Protein AF-A0ABD3VVP0-F1 (afdb_monomer)

Foldseek 3Di:
DVVLVVLVVVLVVLQVVQLPDPPDDDDPPDDDFLVQAPRSDADDSPPCVDCRVYRNRRNDDDDPDPDDPVVVVVVVVVVVVVVVVVLVVLVVVLVVVQVVLVVVVVVPPPPDPPDPDDDDDPDDPDDPDDDDDDDDDDDDDDDDDDDDDCDPVNVVVVVVVVVVVVVVVVVVVVPDDDDLCVFVPPQVVCCVPPVGRGSVSVVSVCVSCVVVPPDD

Secondary structure (DSSP, 8-state):
-HHHHHHHHHHHHHHHHHH--TT----TT----GGGSTTSSPPPTT-TTSGGGS--S--PPP------HHHHHHHHHHHHHHHHHHHHHHHHHHHHHHHHHHHHHTTT-TT--S--PPS----------------------------SS--HHHHHHHHHHHHHHHHHHHHHHHH----GGGGTT-HHHHHHHHS-S-HHHHHHHHHHHTTT----

Solvent-accessible surface area (backbone atoms only — not comparable to full-atom values): 13840 Å² total; per-residue (Å²): 108,71,68,57,53,53,48,52,50,57,42,51,50,52,38,54,63,44,42,57,59,83,100,66,78,88,53,96,84,63,79,79,68,40,86,32,20,90,82,46,46,75,47,57,84,87,41,71,86,43,76,25,42,37,64,63,55,75,58,48,78,70,74,85,70,73,93,44,78,65,58,55,52,53,52,50,50,51,51,50,52,51,52,52,52,53,51,52,50,52,49,53,51,52,50,50,55,51,52,53,55,54,57,60,54,69,74,72,60,91,82,65,99,79,78,87,78,81,86,81,86,81,79,79,85,77,81,80,79,80,85,83,85,85,91,81,90,79,91,79,92,79,90,82,86,87,78,89,90,76,50,74,63,56,51,50,51,48,53,50,51,51,50,52,50,50,50,50,52,52,50,52,56,73,71,54,75,90,55,78,74,80,32,63,96,32,36,68,60,32,28,71,77,68,72,37,88,23,44,69,60,51,51,55,50,50,66,68,41,51,88,72,63,71,83,129

pLDDT: mean 73.53, std 18.75, range [29.92, 96.19]

InterPro domains:
  IPR006612 THAP-type zinc finger [PF05485] (9-38)

Organism: Sinanodonta woodiana (NCBI:txid1069815)

Radius of gyration: 36.11 Å; Cα contacts (8 Å, |Δi|>4): 89; chains: 1; bounding box: 91×40×104 Å

Structure (mmCIF, N/CA/C/O backbone):
data_AF-A0ABD3VVP0-F1
#
_entry.id   AF-A0ABD3VVP0-F1
#
loop_
_atom_site.group_PDB
_atom_site.id
_atom_site.type_symbol
_atom_site.label_atom_id
_atom_site.label_alt_id
_atom_site.label_comp_id
_atom_site.label_asym_id
_atom_site.label_entity_id
_atom_site.label_seq_id
_atom_site.pdbx_PDB_ins_code
_atom_site.Cartn_x
_atom_site.Cartn_y
_atom_site.Cartn_z
_atom_site.occupancy
_atom_site.B_iso_or_equiv
_atom_site.auth_seq_id
_atom_site.auth_comp_id
_atom_site.auth_asym_id
_atom_site.auth_atom_id
_atom_site.pdbx_PDB_model_num
ATOM 1 N N . GLY A 1 1 ? 12.804 -4.986 -44.320 1.00 86.62 1 GLY A N 1
ATOM 2 C CA . GLY A 1 1 ? 13.729 -5.105 -45.464 1.00 86.62 1 GLY A CA 1
ATOM 3 C C . GLY A 1 1 ? 15.093 -5.557 -44.984 1.00 86.62 1 GLY A C 1
ATOM 4 O O . GLY A 1 1 ? 15.257 -5.798 -43.791 1.00 86.62 1 GLY A O 1
ATOM 5 N N . GLU A 1 2 ? 16.055 -5.673 -45.896 1.00 89.00 2 GLU A N 1
ATOM 6 C CA . GLU A 1 2 ? 17.439 -6.066 -45.586 1.00 89.00 2 GLU A CA 1
ATOM 7 C C . GLU A 1 2 ? 18.105 -5.095 -44.599 1.00 89.00 2 GLU A C 1
ATOM 9 O O . GLU A 1 2 ? 18.640 -5.518 -43.578 1.00 89.00 2 GLU A O 1
ATOM 14 N N . GLU A 1 3 ? 17.917 -3.791 -44.803 1.00 87.19 3 GLU A N 1
ATOM 15 C CA . GLU A 1 3 ? 18.395 -2.729 -43.910 1.00 87.19 3 GLU A CA 1
ATOM 16 C C . GLU A 1 3 ? 17.909 -2.893 -42.458 1.00 87.19 3 GLU A C 1
ATOM 18 O O . GLU A 1 3 ? 18.692 -2.823 -41.511 1.00 87.19 3 GLU A O 1
ATOM 23 N N . THR A 1 4 ? 16.622 -3.201 -42.263 1.00 90.25 4 THR A N 1
ATOM 24 C CA . THR A 1 4 ? 16.039 -3.441 -40.932 1.00 90.25 4 THR A CA 1
ATOM 25 C C . THR A 1 4 ? 16.707 -4.626 -40.230 1.00 90.25 4 THR A C 1
ATOM 27 O O . THR A 1 4 ? 16.956 -4.576 -39.024 1.00 90.25 4 THR A O 1
ATOM 30 N N . LYS A 1 5 ? 17.015 -5.693 -40.982 1.00 91.25 5 LYS A N 1
ATOM 31 C CA . LYS A 1 5 ? 17.687 -6.888 -40.459 1.00 91.25 5 LYS A CA 1
ATOM 32 C C . LYS A 1 5 ? 19.104 -6.541 -40.011 1.00 91.25 5 LYS A C 1
ATOM 34 O O . LYS A 1 5 ? 19.474 -6.876 -38.884 1.00 91.25 5 LYS A O 1
ATOM 39 N N . THR A 1 6 ? 19.848 -5.808 -40.833 1.00 92.56 6 THR A N 1
ATOM 40 C CA . THR A 1 6 ? 21.209 -5.352 -40.522 1.00 92.56 6 THR A CA 1
ATOM 41 C C . THR A 1 6 ? 21.232 -4.476 -39.272 1.00 92.56 6 THR A C 1
ATOM 43 O O . THR A 1 6 ? 21.958 -4.774 -38.325 1.00 92.56 6 THR A O 1
ATOM 46 N N . LEU A 1 7 ? 20.360 -3.464 -39.196 1.00 92.25 7 LEU A N 1
ATOM 47 C CA . LEU A 1 7 ? 20.263 -2.589 -38.023 1.00 92.25 7 LEU A CA 1
ATOM 48 C C . LEU A 1 7 ? 19.885 -3.358 -36.753 1.00 92.25 7 LEU A C 1
ATOM 50 O O . LEU A 1 7 ? 20.484 -3.141 -35.702 1.00 92.25 7 LEU A O 1
ATOM 54 N N . SER A 1 8 ? 18.924 -4.284 -36.834 1.00 91.69 8 SER A N 1
ATOM 55 C CA . SER A 1 8 ? 18.517 -5.096 -35.677 1.00 91.69 8 SER A CA 1
ATOM 56 C C . SER A 1 8 ? 19.638 -6.0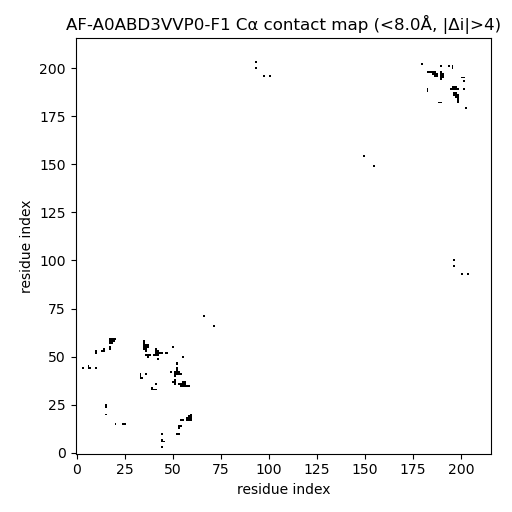08 -35.171 1.00 91.69 8 SER A C 1
ATOM 58 O O . SER A 1 8 ? 19.793 -6.177 -33.960 1.00 91.69 8 SER A O 1
ATOM 60 N N . THR A 1 9 ? 20.454 -6.534 -36.088 1.00 91.75 9 THR A N 1
ATOM 61 C CA . THR A 1 9 ? 21.598 -7.396 -35.774 1.00 91.75 9 THR A CA 1
ATOM 62 C C . THR A 1 9 ? 22.692 -6.584 -35.085 1.00 91.75 9 THR A C 1
ATOM 64 O O . THR A 1 9 ? 23.051 -6.900 -33.952 1.00 91.75 9 THR A O 1
ATOM 67 N N . ASN A 1 10 ? 23.100 -5.459 -35.682 1.00 92.25 10 ASN A N 1
ATOM 68 C CA . ASN A 1 10 ? 24.084 -4.537 -35.105 1.00 92.25 10 ASN A CA 1
ATOM 69 C C . ASN A 1 10 ? 23.658 -4.036 -33.718 1.00 92.25 10 ASN A C 1
ATOM 71 O O . ASN A 1 10 ? 24.456 -3.979 -32.778 1.00 92.25 10 ASN A O 1
ATOM 75 N N . ARG A 1 11 ? 22.370 -3.705 -33.563 1.00 91.88 11 ARG A N 1
ATOM 76 C CA . ARG A 1 11 ? 21.809 -3.287 -32.278 1.00 91.88 11 ARG A CA 1
ATOM 77 C C . ARG A 1 11 ? 21.937 -4.400 -31.240 1.00 91.88 11 ARG A C 1
ATOM 79 O O . ARG A 1 11 ? 22.406 -4.148 -30.133 1.00 91.88 11 ARG A O 1
ATOM 86 N N . ARG A 1 12 ? 21.550 -5.632 -31.584 1.00 90.38 12 ARG A N 1
ATOM 87 C CA . ARG A 1 12 ? 21.636 -6.789 -30.679 1.00 90.38 12 ARG A CA 1
ATOM 88 C C . ARG A 1 12 ? 23.077 -7.073 -30.256 1.00 90.38 12 ARG A C 1
ATOM 90 O O . ARG A 1 12 ? 23.313 -7.335 -29.080 1.00 90.38 12 ARG A O 1
ATOM 97 N N . GLU A 1 13 ? 24.029 -6.984 -31.175 1.00 89.19 13 GLU A N 1
ATOM 98 C CA . GLU A 1 13 ? 25.454 -7.167 -30.883 1.00 89.19 13 GLU A CA 1
ATOM 99 C C . GLU A 1 13 ? 25.980 -6.113 -29.908 1.00 89.19 13 GLU A C 1
ATOM 101 O O . GLU A 1 13 ? 26.612 -6.466 -28.910 1.00 89.19 13 GLU A O 1
ATOM 106 N N . GLN A 1 14 ? 25.638 -4.834 -30.110 1.00 89.19 14 GLN A N 1
ATOM 107 C CA . GLN A 1 14 ? 25.985 -3.789 -29.144 1.00 89.19 14 GLN A CA 1
ATOM 108 C C . GLN A 1 14 ? 25.378 -4.045 -27.762 1.00 89.19 14 GLN A C 1
ATOM 110 O O . GLN A 1 14 ? 26.047 -3.825 -26.753 1.00 89.19 14 GLN A O 1
ATOM 115 N N . TRP A 1 15 ? 24.129 -4.514 -27.690 1.00 89.12 15 TRP A N 1
ATOM 116 C CA . TRP A 1 15 ? 23.502 -4.851 -26.409 1.00 89.12 15 TRP A CA 1
ATOM 117 C C . TRP A 1 15 ? 24.262 -5.971 -25.697 1.00 89.12 15 TRP A C 1
ATOM 119 O O . TRP A 1 15 ? 24.586 -5.835 -24.520 1.00 89.12 15 TRP A O 1
ATOM 129 N N . ILE A 1 16 ? 24.603 -7.051 -26.405 1.00 87.50 16 ILE A N 1
ATOM 130 C CA . ILE A 1 16 ? 25.360 -8.178 -25.840 1.00 87.50 16 ILE A CA 1
ATOM 131 C C . ILE A 1 16 ? 26.738 -7.711 -25.350 1.00 87.50 16 ILE A C 1
ATOM 133 O O . ILE A 1 16 ? 27.118 -8.005 -24.214 1.00 87.50 16 ILE A O 1
ATOM 137 N N . ALA A 1 17 ? 27.450 -6.924 -26.161 1.00 86.00 17 ALA A N 1
ATOM 138 C CA . ALA A 1 17 ? 28.766 -6.393 -25.817 1.00 86.00 17 ALA A CA 1
ATOM 139 C C . ALA A 1 17 ? 28.734 -5.512 -24.554 1.00 86.00 17 ALA A C 1
ATOM 141 O O . ALA A 1 17 ? 29.627 -5.601 -23.708 1.00 86.00 17 ALA A O 1
ATOM 142 N N . ARG A 1 18 ? 27.691 -4.686 -24.391 1.00 85.19 18 ARG A N 1
ATOM 143 C CA . ARG A 1 18 ? 27.538 -3.801 -23.224 1.00 85.19 18 ARG A CA 1
ATOM 144 C C . ARG A 1 18 ? 27.069 -4.522 -21.964 1.00 85.19 18 ARG A C 1
ATOM 146 O O . ARG A 1 18 ? 27.494 -4.142 -20.875 1.00 85.19 18 ARG A O 1
ATOM 153 N N . ILE A 1 19 ? 26.250 -5.568 -22.100 1.00 85.69 19 ILE A N 1
ATOM 154 C CA . ILE A 1 19 ? 25.864 -6.444 -20.982 1.00 85.69 19 ILE A CA 1
ATOM 155 C C . ILE A 1 19 ? 27.100 -7.139 -20.400 1.00 85.69 19 ILE A C 1
ATOM 157 O O . ILE A 1 19 ? 27.200 -7.291 -19.185 1.00 85.69 19 ILE A O 1
ATOM 161 N N . GLY A 1 20 ? 28.056 -7.532 -21.250 1.00 79.94 20 GLY A N 1
ATOM 162 C CA . GLY A 1 20 ? 29.400 -7.929 -20.819 1.00 79.94 20 GLY A CA 1
ATOM 163 C C . GLY A 1 20 ? 29.448 -9.128 -19.863 1.00 79.94 20 GLY A C 1
ATOM 164 O O . GLY A 1 20 ? 30.391 -9.248 -19.083 1.00 79.94 20 GLY A O 1
ATOM 165 N N . ARG A 1 21 ? 28.434 -10.003 -19.887 1.00 84.00 21 ARG A N 1
ATOM 166 C CA . ARG A 1 21 ? 28.413 -11.255 -19.119 1.00 84.00 21 ARG A CA 1
ATOM 167 C C . ARG A 1 21 ? 29.224 -12.317 -19.853 1.00 84.00 21 ARG A C 1
ATOM 169 O O . ARG A 1 21 ? 28.984 -12.567 -21.031 1.00 84.00 21 ARG A O 1
ATOM 176 N N . LYS A 1 22 ? 30.163 -12.947 -19.145 1.00 81.56 22 LYS A N 1
ATOM 177 C CA . LYS A 1 22 ? 30.943 -14.066 -19.678 1.00 81.56 22 LYS A CA 1
ATOM 178 C C . LYS A 1 22 ? 30.022 -15.272 -19.898 1.00 81.56 22 LYS A C 1
ATOM 180 O O . LYS A 1 22 ? 29.155 -15.525 -19.065 1.00 81.56 22 LYS A O 1
ATOM 185 N N . ASP A 1 23 ? 30.207 -15.971 -21.015 1.00 84.12 23 ASP A N 1
ATOM 186 C CA . ASP A 1 23 ? 29.521 -17.230 -21.339 1.00 84.12 23 ASP A CA 1
ATOM 187 C C . ASP A 1 23 ? 27.979 -17.132 -21.353 1.00 84.12 23 ASP A C 1
ATOM 189 O O . ASP A 1 23 ? 27.273 -18.101 -21.077 1.00 84.12 23 ASP A O 1
ATOM 193 N N . TRP A 1 24 ? 27.430 -15.952 -21.672 1.00 85.31 24 TRP A N 1
ATOM 194 C CA . TRP A 1 24 ? 25.986 -15.719 -21.707 1.00 85.31 24 TRP A CA 1
ATOM 195 C C . TRP A 1 24 ? 25.484 -15.349 -23.102 1.00 85.31 24 TRP A C 1
ATOM 197 O O . TRP A 1 24 ? 25.978 -14.417 -23.736 1.00 85.31 24 TRP A O 1
ATOM 207 N N . THR A 1 25 ? 24.422 -16.028 -23.537 1.00 87.00 25 THR A N 1
ATOM 208 C CA . THR A 1 25 ? 23.703 -15.728 -24.779 1.00 87.00 25 THR A CA 1
ATOM 209 C C . THR A 1 25 ? 22.246 -15.365 -24.484 1.00 87.00 25 THR A C 1
ATOM 211 O O . THR A 1 25 ? 21.575 -16.111 -23.764 1.00 87.00 25 THR A O 1
ATOM 214 N N . PRO A 1 26 ? 21.712 -14.266 -25.048 1.00 87.62 26 PRO A N 1
ATOM 215 C CA . PRO A 1 26 ? 20.339 -13.856 -24.786 1.00 87.62 26 PRO A CA 1
ATOM 216 C C . PRO A 1 26 ? 19.325 -14.845 -25.366 1.00 87.62 26 PRO A C 1
ATOM 218 O O . PRO A 1 26 ? 19.285 -15.084 -26.575 1.00 87.62 26 PRO A O 1
ATOM 221 N N . SER A 1 27 ? 18.468 -15.359 -24.487 1.00 89.69 27 SER A N 1
ATOM 222 C CA . SER A 1 27 ? 17.268 -16.134 -24.812 1.00 89.69 27 SER A CA 1
ATOM 223 C C . SER A 1 27 ? 16.044 -15.228 -25.001 1.00 89.69 27 SER A C 1
ATOM 225 O O . SER A 1 27 ? 16.075 -14.043 -24.668 1.00 89.69 27 SER A O 1
ATOM 227 N N . GLN A 1 28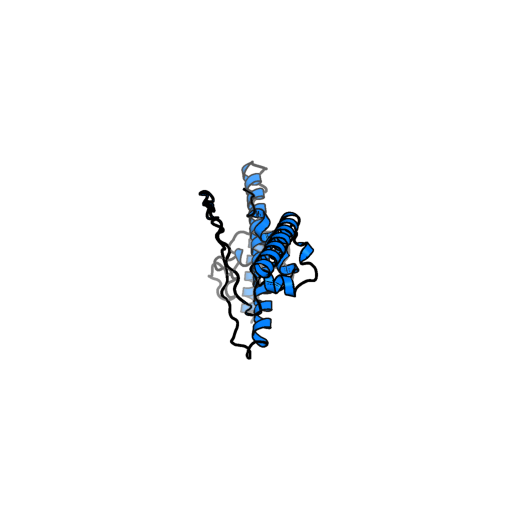 ? 14.917 -15.790 -25.448 1.00 88.50 28 GLN A N 1
ATOM 228 C CA . GLN A 1 28 ? 13.637 -15.065 -25.555 1.00 88.50 28 GLN A CA 1
ATOM 229 C C . GLN A 1 28 ? 13.131 -14.471 -24.223 1.00 88.50 28 GLN A C 1
ATOM 231 O O . GLN A 1 28 ? 12.396 -13.481 -24.207 1.00 88.50 28 GLN A O 1
ATOM 236 N N . TYR A 1 29 ? 13.557 -15.049 -23.096 1.00 90.62 29 TYR A N 1
ATOM 237 C CA . TYR A 1 29 ? 13.213 -14.591 -21.747 1.00 90.62 29 TYR A CA 1
ATOM 238 C C . TYR A 1 29 ? 14.206 -13.568 -21.191 1.00 90.62 29 TYR A C 1
ATOM 240 O O . TYR A 1 29 ? 14.037 -13.080 -20.078 1.00 90.62 29 TYR A O 1
ATOM 248 N N . SER A 1 30 ? 15.247 -13.229 -21.951 1.00 88.69 30 SER A N 1
ATOM 249 C CA . SER A 1 30 ? 16.227 -12.233 -21.534 1.00 88.69 30 SER A CA 1
ATOM 250 C C . SER A 1 30 ? 15.619 -10.842 -21.641 1.00 88.69 30 SER A C 1
ATOM 252 O O . SER A 1 30 ? 15.214 -10.408 -22.720 1.00 88.69 30 SER A O 1
ATOM 254 N N . LYS A 1 31 ? 15.537 -10.149 -20.506 1.00 89.19 31 LYS A N 1
ATOM 255 C CA . LYS A 1 31 ? 14.989 -8.795 -20.399 1.00 89.19 31 LYS A CA 1
ATOM 256 C C . LYS A 1 31 ? 16.039 -7.851 -19.823 1.00 89.19 31 LYS A C 1
ATOM 258 O O . LYS A 1 31 ? 16.864 -8.255 -19.006 1.00 89.19 31 LYS A O 1
ATOM 263 N N . VAL A 1 32 ? 15.973 -6.593 -20.245 1.00 86.62 32 VAL A N 1
ATOM 264 C CA . VAL A 1 32 ? 16.750 -5.476 -19.698 1.00 86.62 32 VAL A CA 1
ATOM 265 C C . VAL A 1 32 ? 15.736 -4.478 -19.149 1.00 86.62 32 VAL A C 1
ATOM 267 O O . VAL A 1 32 ? 14.784 -4.141 -19.854 1.00 86.62 32 VAL A O 1
ATOM 270 N N . CYS A 1 33 ? 15.879 -4.063 -17.889 1.00 86.44 33 CYS A N 1
ATOM 271 C CA . CYS A 1 33 ? 14.971 -3.082 -17.298 1.00 86.44 33 CYS A CA 1
ATOM 272 C C . CYS A 1 33 ? 15.243 -1.665 -17.828 1.00 86.44 33 CYS A C 1
ATOM 274 O O . CYS A 1 33 ? 16.323 -1.368 -18.342 1.00 86.44 33 CYS A O 1
ATOM 276 N N . SER A 1 34 ? 14.240 -0.797 -17.678 1.00 87.56 34 SER A N 1
ATOM 277 C CA . SER A 1 34 ? 14.266 0.628 -18.035 1.00 87.56 34 SER A CA 1
ATOM 278 C C . SER A 1 34 ? 15.466 1.382 -17.464 1.00 87.56 34 SER A C 1
ATOM 280 O O . SER A 1 34 ? 15.981 2.288 -18.106 1.00 87.56 34 SER A O 1
ATOM 282 N N . ASP A 1 35 ? 15.944 0.976 -16.289 1.00 83.81 35 ASP A N 1
ATOM 283 C CA . ASP A 1 35 ? 16.996 1.664 -15.533 1.00 83.81 35 ASP A CA 1
ATOM 284 C C . ASP A 1 35 ? 18.354 1.689 -16.259 1.00 83.81 35 ASP A C 1
ATOM 286 O O . ASP A 1 35 ? 19.244 2.454 -15.899 1.00 83.81 35 ASP A O 1
ATOM 290 N N . HIS A 1 36 ? 18.530 0.858 -17.292 1.00 87.12 36 HIS A N 1
ATOM 291 C CA . HIS A 1 36 ? 19.750 0.812 -18.102 1.00 87.12 36 HIS A CA 1
ATOM 292 C C . HIS A 1 36 ? 19.728 1.753 -19.320 1.00 87.12 36 HIS A C 1
ATOM 294 O O . HIS A 1 36 ? 20.652 1.712 -20.142 1.00 87.12 36 HIS A O 1
ATOM 300 N N . PHE A 1 37 ? 18.694 2.591 -19.433 1.00 87.75 37 PHE A N 1
ATOM 301 C CA . PHE A 1 37 ? 18.529 3.621 -20.458 1.00 87.75 37 PHE A CA 1
ATOM 302 C C . PHE A 1 37 ? 18.443 5.003 -19.799 1.00 87.75 37 PHE A C 1
ATOM 304 O O . PHE A 1 37 ? 17.778 5.163 -18.778 1.00 87.75 37 PHE A O 1
ATOM 311 N N . VAL A 1 38 ? 19.059 6.016 -20.409 1.00 85.12 38 VAL A N 1
ATOM 312 C CA . VAL A 1 38 ? 19.053 7.417 -19.955 1.00 85.12 38 VAL A CA 1
ATOM 313 C C . VAL A 1 38 ? 17.627 7.962 -19.876 1.00 85.12 38 VAL A C 1
ATOM 315 O O . VAL A 1 38 ? 17.261 8.613 -18.904 1.00 85.12 38 VAL A O 1
ATOM 318 N N . THR A 1 39 ? 16.799 7.661 -20.875 1.00 84.88 39 THR A N 1
ATOM 319 C CA . THR A 1 39 ? 15.389 8.080 -20.938 1.00 84.88 39 THR A CA 1
ATOM 320 C C . THR A 1 39 ? 14.423 7.064 -20.320 1.00 84.88 39 THR A C 1
ATOM 322 O O . THR A 1 39 ? 13.207 7.226 -20.419 1.00 84.88 39 THR A O 1
ATOM 325 N N . GLY A 1 40 ? 14.934 5.986 -19.714 1.00 86.69 40 GLY A N 1
ATOM 326 C CA . GLY A 1 40 ? 14.117 4.898 -19.169 1.00 86.69 40 GLY A CA 1
ATOM 327 C C . GLY A 1 40 ? 13.531 3.945 -20.220 1.00 86.69 40 GLY A C 1
ATOM 328 O O . GLY A 1 40 ? 12.819 3.005 -19.870 1.00 86.69 40 GLY A O 1
ATOM 329 N N . LYS A 1 41 ? 13.809 4.147 -21.514 1.00 87.94 41 LYS A N 1
ATOM 330 C CA . LYS A 1 41 ? 13.347 3.273 -22.601 1.00 87.94 41 LYS A CA 1
ATOM 331 C C . LYS A 1 41 ? 14.372 3.179 -23.725 1.00 87.94 41 LYS A C 1
ATOM 333 O O . LYS A 1 41 ? 15.169 4.083 -23.942 1.00 87.94 41 LYS A O 1
ATOM 338 N N . SER A 1 42 ? 14.318 2.085 -24.476 1.00 89.31 42 SER A N 1
ATOM 339 C CA . SER A 1 42 ? 15.156 1.906 -25.657 1.00 89.31 42 SER A CA 1
ATOM 340 C C . SER A 1 42 ? 14.687 2.811 -26.800 1.00 89.31 42 SER A C 1
ATOM 342 O O . SER A 1 42 ? 13.483 2.862 -27.066 1.00 89.31 42 SER A O 1
ATOM 344 N N . SER A 1 43 ? 15.612 3.446 -27.524 1.00 90.81 43 SER A N 1
ATOM 345 C CA . SER A 1 43 ? 15.255 4.268 -28.693 1.00 90.81 43 SER A CA 1
ATOM 346 C C . SER A 1 43 ? 14.679 3.432 -29.850 1.00 90.81 43 SER A C 1
ATOM 348 O O . SER A 1 43 ? 14.734 2.192 -29.849 1.00 90.81 43 SER A O 1
ATOM 350 N N . ALA A 1 44 ? 14.122 4.107 -30.853 1.00 91.19 44 ALA A N 1
ATOM 351 C CA . ALA A 1 44 ? 13.676 3.496 -32.096 1.00 91.19 44 ALA A CA 1
ATOM 352 C C . ALA A 1 44 ? 14.840 2.798 -32.822 1.00 91.19 44 ALA A C 1
ATOM 354 O O . ALA A 1 44 ? 16.002 3.173 -32.690 1.00 91.19 44 ALA A O 1
ATOM 355 N N . LEU A 1 45 ? 14.534 1.760 -33.608 1.00 88.88 45 LEU A N 1
ATOM 356 C CA . LEU A 1 45 ? 15.559 0.966 -34.297 1.00 88.88 45 LEU A CA 1
ATOM 357 C C . LEU A 1 45 ? 16.395 1.794 -35.288 1.00 88.88 45 LEU A C 1
ATOM 359 O O . LEU A 1 45 ? 17.592 1.551 -35.411 1.00 88.88 45 LEU A O 1
ATOM 363 N N . PHE A 1 46 ? 15.771 2.758 -35.963 1.00 89.94 46 PHE A N 1
ATOM 364 C CA . PHE A 1 46 ? 16.412 3.599 -36.978 1.00 89.94 46 PHE A CA 1
ATOM 365 C C . PHE A 1 46 ? 17.125 4.828 -36.398 1.00 89.94 46 PHE A C 1
ATOM 367 O O . PHE A 1 46 ? 17.870 5.493 -37.108 1.00 89.94 46 PHE A O 1
ATOM 374 N N . ASP A 1 47 ? 16.942 5.117 -35.109 1.00 89.06 47 ASP A N 1
ATOM 375 C CA . ASP A 1 47 ? 17.565 6.259 -34.437 1.00 89.06 47 ASP A CA 1
ATOM 376 C C . ASP A 1 47 ? 18.911 5.853 -33.816 1.00 89.06 47 ASP A C 1
ATOM 378 O O . ASP A 1 47 ? 19.069 5.726 -32.600 1.00 89.06 47 ASP A O 1
ATOM 382 N N . VAL A 1 48 ? 19.873 5.557 -34.695 1.00 86.19 48 VAL A N 1
ATOM 383 C CA . VAL A 1 48 ? 21.183 4.977 -34.344 1.00 86.19 48 VAL A CA 1
ATOM 384 C C . VAL A 1 48 ? 22.047 5.937 -33.516 1.00 86.19 48 VAL A C 1
ATOM 386 O O . VAL A 1 48 ? 22.872 5.496 -32.719 1.00 86.19 48 VAL A O 1
ATOM 389 N N . SER A 1 49 ? 21.847 7.248 -33.674 1.00 86.56 49 SER A N 1
ATOM 390 C CA . SER A 1 49 ? 22.574 8.293 -32.943 1.00 86.56 49 SER A CA 1
ATOM 391 C C . SER A 1 49 ? 22.107 8.489 -31.502 1.00 86.56 49 SER A C 1
ATOM 393 O O . SER A 1 49 ? 22.793 9.157 -30.728 1.00 86.56 49 SER A O 1
ATOM 395 N N . HIS A 1 50 ? 20.949 7.943 -31.123 1.00 87.94 50 HIS A N 1
ATOM 396 C CA . HIS A 1 50 ? 20.403 8.162 -29.791 1.00 87.94 50 HIS A CA 1
ATOM 397 C C . HIS A 1 50 ? 21.251 7.467 -28.715 1.00 87.94 50 HIS A C 1
ATOM 399 O O . HIS A 1 50 ? 21.600 6.292 -28.877 1.00 87.94 50 HIS A O 1
ATOM 405 N N . PRO A 1 51 ? 21.518 8.113 -27.563 1.00 84.62 51 PRO A N 1
ATOM 406 C CA . PRO A 1 51 ? 22.278 7.491 -26.472 1.00 84.62 51 PRO A CA 1
ATOM 407 C C . PRO A 1 51 ? 21.657 6.168 -25.985 1.00 84.62 51 PRO A C 1
ATOM 409 O O . PRO A 1 51 ? 22.377 5.237 -25.633 1.00 84.62 51 PRO A O 1
ATOM 412 N N . ASP A 1 52 ? 20.325 6.061 -26.047 1.00 87.62 52 ASP A N 1
ATOM 413 C CA . ASP A 1 52 ? 19.547 4.854 -25.704 1.00 87.62 52 ASP A CA 1
ATOM 414 C C . ASP A 1 52 ? 19.263 3.900 -26.873 1.00 87.62 52 ASP A C 1
ATOM 416 O O . ASP A 1 52 ? 18.412 3.007 -26.771 1.00 87.62 52 ASP A O 1
ATOM 420 N N . TRP A 1 53 ? 19.941 4.058 -28.013 1.00 88.94 53 TRP A N 1
ATOM 421 C CA . TRP A 1 53 ? 19.864 3.062 -29.084 1.00 88.94 53 TRP A CA 1
ATOM 422 C C . TRP A 1 53 ? 20.338 1.686 -28.586 1.00 88.94 53 TRP A C 1
ATOM 424 O O . TRP A 1 53 ? 19.747 0.641 -28.886 1.00 88.94 53 TRP A O 1
ATOM 434 N N . SER A 1 54 ? 21.311 1.684 -27.683 1.00 83.31 54 SER A N 1
ATOM 435 C CA . SER A 1 54 ? 21.740 0.522 -26.909 1.00 83.31 54 SER A CA 1
ATOM 436 C C . SER A 1 54 ? 21.919 0.888 -25.438 1.00 83.31 54 SER A C 1
ATOM 438 O O . SER A 1 54 ? 22.170 2.049 -25.129 1.00 83.31 54 SER A O 1
ATOM 440 N N . SER A 1 55 ? 21.747 -0.075 -24.521 1.00 76.12 55 SER A N 1
ATOM 441 C CA . SER A 1 55 ? 21.809 0.181 -23.069 1.00 76.12 55 SER A CA 1
ATOM 442 C C . SER A 1 55 ? 23.119 0.887 -22.723 1.00 76.12 55 SER A C 1
ATOM 444 O O . SER A 1 55 ? 24.188 0.354 -23.020 1.00 76.12 55 SER A O 1
ATOM 446 N N . SER A 1 56 ? 23.065 2.096 -22.183 1.00 66.25 56 SER A N 1
ATOM 447 C CA . SER A 1 56 ? 24.231 2.973 -22.009 1.00 66.25 56 SER A CA 1
ATOM 448 C C . SER A 1 56 ? 24.842 2.865 -20.610 1.00 66.25 56 SER A C 1
ATOM 450 O O . SER A 1 56 ? 26.037 3.107 -20.440 1.00 66.25 56 SER A O 1
ATOM 452 N N . LEU A 1 57 ? 24.061 2.416 -19.621 1.00 66.94 57 LEU A N 1
ATOM 453 C CA . LEU A 1 57 ? 24.532 2.205 -18.254 1.00 66.94 57 LEU A CA 1
ATOM 454 C C . LEU A 1 57 ? 25.212 0.834 -18.124 1.00 66.94 57 LEU A C 1
ATOM 456 O O . LEU A 1 57 ? 24.558 -0.207 -18.194 1.00 66.94 57 LEU A O 1
ATOM 460 N N . LEU A 1 58 ? 26.537 0.845 -17.953 1.00 60.19 58 LEU A N 1
ATOM 461 C CA . LEU A 1 58 ? 27.424 -0.320 -17.853 1.00 60.19 58 LEU A CA 1
ATOM 462 C C . LEU A 1 58 ? 26.898 -1.380 -16.863 1.00 60.19 58 LEU A C 1
ATOM 464 O O . LEU A 1 58 ? 27.119 -1.304 -15.662 1.00 60.19 58 LEU A O 1
ATOM 468 N N . LEU A 1 59 ? 26.274 -2.426 -17.406 1.00 62.78 59 LEU A N 1
ATOM 469 C CA . LEU A 1 59 ? 25.749 -3.619 -16.721 1.00 62.78 59 LEU A CA 1
ATOM 470 C C . LEU A 1 59 ? 26.830 -4.560 -16.162 1.00 62.78 59 LEU A C 1
ATOM 472 O O . LEU A 1 59 ? 26.524 -5.661 -15.692 1.00 62.78 59 LEU A O 1
ATOM 476 N N . LYS A 1 60 ? 28.099 -4.155 -16.238 1.00 59.00 60 LYS A N 1
ATOM 477 C CA . LYS A 1 60 ? 29.215 -4.964 -15.764 1.00 59.00 60 LYS A CA 1
ATOM 478 C C . LYS A 1 60 ? 29.140 -5.053 -14.239 1.00 59.00 60 LYS A C 1
ATOM 480 O O . LYS A 1 60 ? 29.027 -4.014 -13.589 1.00 59.00 60 LYS A O 1
ATOM 485 N N . PRO A 1 61 ? 29.270 -6.246 -13.640 1.00 54.47 61 PRO A N 1
ATOM 486 C CA . PRO A 1 61 ? 29.720 -6.297 -12.263 1.00 54.47 61 PRO A CA 1
ATOM 487 C C . PRO A 1 61 ? 31.092 -5.617 -12.225 1.00 54.47 61 PRO A C 1
ATOM 489 O O . PRO A 1 61 ? 32.016 -6.028 -12.934 1.00 54.47 61 PRO A O 1
ATOM 492 N N . GLU A 1 62 ? 31.227 -4.552 -11.432 1.00 55.34 62 GLU A N 1
ATOM 493 C CA . GLU A 1 62 ? 32.554 -4.133 -10.992 1.00 55.34 62 GLU A CA 1
ATOM 494 C C . GLU A 1 62 ? 33.245 -5.376 -10.416 1.00 55.34 62 GLU A C 1
ATOM 496 O O . GLU A 1 62 ? 32.589 -6.212 -9.780 1.00 55.34 62 GLU A O 1
ATOM 501 N N . LYS A 1 63 ? 34.548 -5.544 -10.689 1.00 55.62 63 LYS A N 1
ATOM 502 C CA . LYS A 1 63 ? 35.342 -6.628 -10.088 1.00 55.62 63 LYS A CA 1
ATOM 503 C C . LYS A 1 63 ? 34.999 -6.697 -8.595 1.00 55.62 63 LYS A C 1
ATOM 505 O O . LYS A 1 63 ? 34.848 -5.620 -8.012 1.00 55.62 63 LYS A O 1
ATOM 510 N N . PRO A 1 64 ? 34.868 -7.890 -7.981 1.00 51.91 64 PRO A N 1
ATOM 511 C CA . PRO A 1 64 ? 34.599 -7.979 -6.554 1.00 51.91 64 PRO A CA 1
ATOM 512 C C . PRO A 1 64 ? 35.626 -7.117 -5.823 1.00 51.91 64 PRO A C 1
ATOM 514 O O . PRO A 1 64 ? 36.813 -7.438 -5.819 1.00 51.91 64 PRO A O 1
ATOM 517 N N . LYS A 1 65 ? 35.187 -5.971 -5.296 1.00 53.53 65 LYS A N 1
ATOM 518 C CA . LYS A 1 65 ? 36.017 -5.171 -4.405 1.00 53.53 65 LYS A CA 1
ATOM 519 C C . LYS A 1 65 ? 36.191 -6.047 -3.173 1.00 53.53 65 LYS A C 1
ATOM 521 O O . LYS A 1 65 ? 35.190 -6.537 -2.640 1.00 53.53 65 LYS A O 1
ATOM 526 N N . GLU A 1 66 ? 37.437 -6.298 -2.780 1.00 61.38 66 GLU A N 1
ATOM 527 C CA . GLU A 1 66 ? 37.758 -6.957 -1.512 1.00 61.38 66 GLU A CA 1
ATOM 528 C C . GLU A 1 66 ? 36.888 -6.355 -0.402 1.00 61.38 66 GLU A C 1
ATOM 530 O O . GLU A 1 66 ? 36.521 -5.179 -0.470 1.00 61.38 66 GLU A O 1
ATOM 535 N N . ALA A 1 67 ? 36.459 -7.175 0.558 1.00 55.88 67 ALA A N 1
ATOM 536 C CA . ALA A 1 67 ? 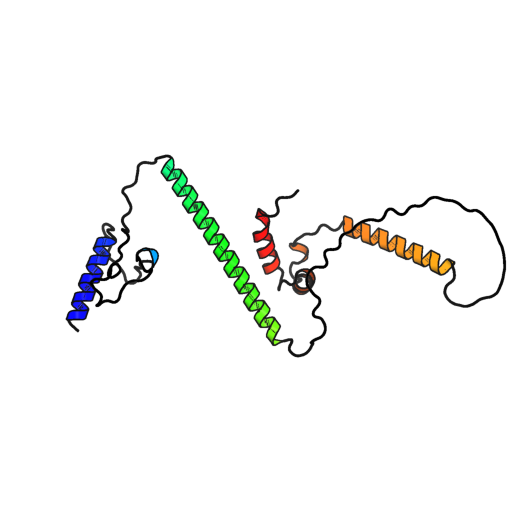35.469 -6.786 1.556 1.00 55.88 67 ALA A CA 1
ATOM 537 C C . ALA A 1 67 ? 35.982 -5.626 2.430 1.00 55.88 67 ALA A C 1
ATOM 539 O O . ALA A 1 67 ? 36.558 -5.833 3.492 1.00 55.88 67 ALA A O 1
ATOM 540 N N . THR A 1 68 ? 35.760 -4.394 1.980 1.00 59.50 68 THR A N 1
ATOM 541 C CA . THR A 1 68 ? 35.977 -3.182 2.758 1.00 59.50 68 THR A CA 1
ATOM 542 C C . THR A 1 68 ? 34.752 -2.920 3.640 1.00 59.50 68 THR A C 1
ATOM 544 O O . THR A 1 68 ? 33.628 -3.297 3.280 1.00 59.50 68 THR A O 1
ATOM 547 N N . PRO A 1 69 ? 34.922 -2.258 4.797 1.00 60.59 69 PRO A N 1
ATOM 548 C CA . PRO A 1 69 ? 33.812 -1.904 5.686 1.00 60.59 69 PRO A CA 1
ATOM 549 C C . PRO A 1 69 ? 32.698 -1.110 4.977 1.00 60.59 69 PRO A C 1
ATOM 551 O O . PRO A 1 69 ? 31.525 -1.254 5.318 1.00 60.59 69 PRO A O 1
ATOM 554 N N . GLU A 1 70 ? 33.024 -0.357 3.925 1.00 58.12 70 GLU A N 1
ATOM 555 C CA . GLU A 1 70 ? 32.071 0.393 3.097 1.00 58.12 70 GLU A CA 1
ATOM 556 C C . GLU A 1 70 ? 31.076 -0.519 2.352 1.00 58.12 70 GLU A C 1
ATOM 558 O O . GLU A 1 70 ? 29.868 -0.266 2.369 1.00 58.12 70 GLU A O 1
ATOM 563 N N . ASN A 1 71 ? 31.539 -1.647 1.799 1.00 56.75 71 ASN A N 1
ATOM 564 C CA . ASN A 1 71 ? 30.695 -2.608 1.077 1.00 56.75 71 ASN A CA 1
ATOM 565 C C . ASN A 1 71 ? 29.667 -3.297 1.995 1.00 56.75 71 ASN A C 1
ATOM 567 O O . ASN A 1 71 ? 28.558 -3.628 1.558 1.00 56.75 71 ASN A O 1
ATOM 571 N N . CYS A 1 72 ? 30.011 -3.487 3.275 1.00 60.25 72 CYS A N 1
ATOM 572 C CA . CYS A 1 72 ? 29.079 -3.975 4.292 1.00 60.25 72 CYS A CA 1
ATOM 573 C C . CYS A 1 72 ? 27.926 -2.976 4.485 1.00 60.25 72 CYS A C 1
ATOM 575 O O . CYS A 1 72 ? 26.752 -3.360 4.442 1.00 60.25 72 CYS A O 1
ATOM 577 N N . THR A 1 73 ? 28.243 -1.677 4.566 1.00 66.31 73 THR A N 1
ATOM 578 C CA . THR A 1 73 ? 27.218 -0.628 4.687 1.00 66.31 73 THR A CA 1
ATOM 579 C C . THR A 1 73 ? 26.323 -0.546 3.450 1.00 66.31 73 THR A C 1
ATOM 581 O O . THR A 1 73 ? 25.112 -0.391 3.588 1.00 66.31 73 THR A O 1
ATOM 584 N N . ASP A 1 74 ? 26.857 -0.743 2.244 1.00 68.38 74 ASP A N 1
ATOM 585 C CA . ASP A 1 74 ? 26.062 -0.718 1.010 1.00 68.38 74 ASP A CA 1
ATOM 586 C C . ASP A 1 74 ? 25.172 -1.956 0.843 1.00 68.38 74 ASP A C 1
ATOM 588 O O . ASP A 1 74 ? 24.075 -1.883 0.280 1.00 68.38 74 ASP A O 1
ATOM 592 N N . SER A 1 75 ? 25.596 -3.110 1.361 1.00 68.81 75 SER A N 1
ATOM 593 C CA . SER A 1 75 ? 24.726 -4.286 1.485 1.00 68.81 75 SER A CA 1
ATOM 594 C C . SER A 1 75 ? 23.546 -4.015 2.429 1.00 68.81 75 SER A C 1
ATOM 596 O O . SER A 1 75 ? 22.386 -4.281 2.087 1.00 68.81 75 SER A O 1
ATOM 598 N N . MET A 1 76 ? 23.815 -3.397 3.583 1.00 74.19 76 MET A N 1
ATOM 599 C CA . MET A 1 76 ? 22.779 -3.002 4.541 1.00 74.19 76 MET A CA 1
ATOM 600 C C . MET A 1 76 ? 21.820 -1.961 3.947 1.00 74.19 76 MET A C 1
ATOM 602 O O . MET A 1 76 ? 20.606 -2.153 4.021 1.00 74.19 76 MET A O 1
ATOM 606 N N . LYS A 1 77 ? 22.330 -0.920 3.273 1.00 80.50 77 LYS A N 1
ATOM 607 C CA . LYS A 1 77 ? 21.514 0.099 2.584 1.00 80.50 77 LYS A CA 1
ATOM 608 C C . LYS A 1 77 ? 20.598 -0.522 1.530 1.00 80.50 77 LYS A C 1
ATOM 610 O O . LYS A 1 77 ? 19.409 -0.220 1.499 1.00 80.50 77 LYS A O 1
ATOM 615 N N . ARG A 1 78 ? 21.107 -1.443 0.701 1.00 79.31 78 ARG A N 1
ATOM 616 C CA . ARG A 1 78 ? 20.289 -2.158 -0.301 1.00 79.31 78 ARG A CA 1
ATOM 617 C C . ARG A 1 78 ? 19.201 -3.010 0.347 1.00 79.31 78 ARG A C 1
ATOM 619 O O . ARG A 1 78 ? 18.079 -3.063 -0.154 1.00 79.31 78 ARG A O 1
ATOM 626 N N . THR A 1 79 ? 19.507 -3.656 1.469 1.00 80.12 79 THR A N 1
ATOM 627 C CA . THR A 1 79 ? 18.529 -4.440 2.237 1.00 80.12 79 THR A CA 1
ATOM 628 C C . THR A 1 79 ? 17.431 -3.542 2.809 1.00 80.12 79 THR A C 1
ATOM 630 O O . THR A 1 79 ? 16.247 -3.847 2.658 1.00 80.12 79 THR A O 1
ATOM 633 N N . GLN A 1 80 ? 17.800 -2.388 3.369 1.00 81.75 80 GLN A N 1
ATOM 634 C CA . GLN A 1 80 ? 16.849 -1.384 3.849 1.00 81.75 80 GLN A CA 1
ATOM 635 C C . GLN A 1 80 ? 15.982 -0.828 2.710 1.00 81.75 80 GLN A C 1
ATOM 637 O O . GLN A 1 80 ? 14.762 -0.786 2.839 1.00 81.75 80 GLN A O 1
ATOM 642 N N . GLN A 1 81 ? 16.570 -0.492 1.558 1.00 83.19 81 GLN A N 1
ATOM 643 C CA . GLN A 1 81 ? 15.827 -0.027 0.380 1.00 83.19 81 GLN A CA 1
ATOM 644 C C . GLN A 1 81 ? 14.822 -1.069 -0.127 1.00 83.19 81 GLN A C 1
ATOM 646 O O . GLN A 1 81 ? 13.691 -0.722 -0.466 1.00 83.19 81 GLN A O 1
ATOM 651 N N . ARG A 1 82 ? 15.188 -2.359 -0.137 1.00 84.69 82 ARG A N 1
ATOM 652 C CA . ARG A 1 82 ? 14.255 -3.448 -0.477 1.00 84.69 82 ARG A CA 1
ATOM 653 C C . ARG A 1 82 ? 13.112 -3.547 0.528 1.00 84.69 82 ARG A C 1
ATOM 655 O O . ARG A 1 82 ? 11.968 -3.725 0.115 1.00 84.69 82 ARG A O 1
ATOM 662 N N . ALA A 1 83 ? 13.400 -3.400 1.820 1.00 82.19 83 ALA A N 1
ATOM 663 C CA . ALA A 1 83 ? 12.375 -3.387 2.858 1.00 82.19 83 ALA A CA 1
ATOM 664 C C . ALA A 1 83 ? 11.412 -2.198 2.687 1.00 82.19 83 ALA A C 1
ATOM 666 O O . ALA A 1 83 ? 10.199 -2.386 2.752 1.00 82.19 83 ALA A O 1
ATOM 667 N N . ILE A 1 84 ? 11.931 -1.003 2.389 1.00 83.00 84 ILE A N 1
ATOM 668 C CA . ILE A 1 84 ? 11.126 0.197 2.108 1.00 83.00 84 ILE A CA 1
ATOM 669 C C . ILE A 1 84 ? 10.255 -0.016 0.864 1.00 83.00 84 ILE A C 1
ATOM 671 O O . ILE A 1 84 ? 9.049 0.216 0.915 1.00 83.00 84 ILE A O 1
ATOM 675 N N . LYS A 1 85 ? 10.826 -0.530 -0.234 1.00 86.94 85 LYS A N 1
ATOM 676 C CA . LYS A 1 85 ? 10.077 -0.813 -1.468 1.00 86.94 85 LYS A CA 1
ATOM 677 C C . LYS A 1 85 ? 8.961 -1.835 -1.236 1.00 86.94 85 LYS A C 1
ATOM 679 O O . LYS A 1 85 ? 7.851 -1.635 -1.719 1.00 86.94 85 LYS A O 1
ATOM 684 N N . LYS A 1 86 ? 9.229 -2.889 -0.456 1.00 83.69 86 LYS A N 1
ATOM 685 C CA . LYS A 1 86 ? 8.230 -3.901 -0.080 1.00 83.69 86 LYS A CA 1
ATOM 686 C C . LYS A 1 86 ? 7.096 -3.302 0.763 1.00 83.69 86 LYS A C 1
ATOM 688 O O . LYS A 1 86 ? 5.939 -3.630 0.531 1.00 83.69 86 LYS A O 1
ATOM 693 N N . LYS A 1 87 ? 7.407 -2.391 1.696 1.00 79.94 87 LYS A N 1
ATOM 694 C CA . LYS A 1 87 ? 6.389 -1.642 2.456 1.00 79.94 87 LYS A CA 1
ATOM 695 C C . LYS A 1 87 ? 5.537 -0.758 1.541 1.00 79.94 87 LYS A C 1
ATOM 697 O O . LYS A 1 87 ? 4.320 -0.787 1.651 1.00 79.94 87 LYS A O 1
ATOM 702 N N . GLY A 1 88 ? 6.158 -0.035 0.607 1.00 84.94 88 GLY A N 1
ATOM 703 C CA . GLY A 1 88 ? 5.437 0.779 -0.379 1.00 84.94 88 GLY A CA 1
ATOM 704 C C . GLY A 1 88 ? 4.503 -0.046 -1.270 1.00 84.94 88 GLY A C 1
ATOM 705 O O . GLY A 1 88 ? 3.373 0.361 -1.517 1.00 84.94 88 GLY A O 1
ATOM 706 N N . GLN A 1 89 ? 4.934 -1.238 -1.695 1.00 84.75 89 GLN A N 1
ATOM 707 C CA . GLN A 1 89 ? 4.077 -2.171 -2.434 1.00 84.75 89 GLN A CA 1
ATOM 708 C C . GLN A 1 89 ? 2.858 -2.608 -1.617 1.00 84.75 89 GLN A C 1
ATOM 710 O O . GLN A 1 89 ? 1.750 -2.543 -2.133 1.00 84.75 89 GLN A O 1
ATOM 715 N N . LEU A 1 90 ? 3.049 -2.972 -0.345 1.00 84.56 90 LEU A N 1
ATOM 716 C CA . LEU A 1 90 ? 1.951 -3.358 0.544 1.00 84.56 90 LEU A CA 1
ATOM 717 C C . LEU A 1 90 ? 0.949 -2.211 0.769 1.00 84.56 90 LEU A C 1
ATOM 719 O O . LEU A 1 90 ? -0.256 -2.449 0.814 1.00 84.56 90 LEU A O 1
ATOM 723 N N . ILE A 1 91 ? 1.432 -0.969 0.890 1.00 83.56 91 ILE A N 1
ATOM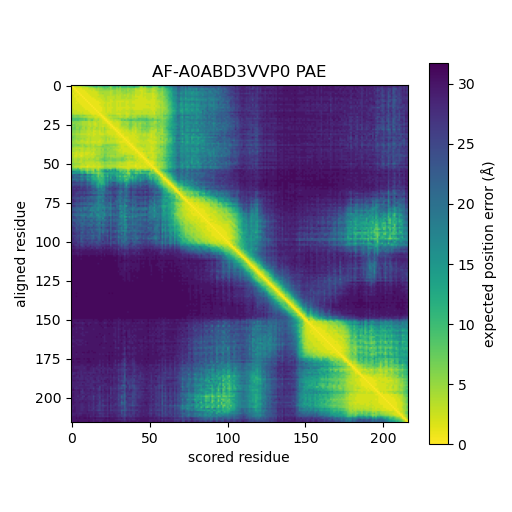 724 C CA . ILE A 1 91 ? 0.573 0.222 1.002 1.00 83.56 91 ILE A CA 1
ATOM 725 C C . ILE A 1 91 ? -0.268 0.389 -0.262 1.00 83.56 91 ILE A C 1
ATOM 727 O O . ILE A 1 91 ? -1.480 0.534 -0.161 1.00 83.56 91 ILE A O 1
ATOM 731 N N . ASN A 1 92 ? 0.358 0.333 -1.440 1.00 84.81 92 ASN A N 1
ATOM 732 C CA . ASN A 1 92 ? -0.353 0.480 -2.709 1.00 84.81 92 ASN A CA 1
ATOM 733 C C . ASN A 1 92 ? -1.381 -0.637 -2.920 1.00 84.81 92 ASN A C 1
ATOM 735 O O . ASN A 1 92 ? -2.488 -0.361 -3.362 1.00 84.81 92 ASN A O 1
ATOM 739 N N . GLU A 1 93 ? -1.040 -1.878 -2.568 1.00 86.88 93 GLU A N 1
ATOM 740 C CA . GLU A 1 93 ? -1.965 -3.015 -2.603 1.00 86.88 93 GLU A CA 1
ATOM 741 C C . GLU A 1 93 ? -3.166 -2.784 -1.674 1.00 86.88 93 GLU A C 1
ATOM 743 O O . GLU A 1 93 ? -4.310 -2.890 -2.100 1.00 86.88 93 GLU A O 1
ATOM 748 N N . THR A 1 94 ? -2.920 -2.358 -0.431 1.00 85.00 94 THR A N 1
ATOM 749 C CA . THR A 1 94 ?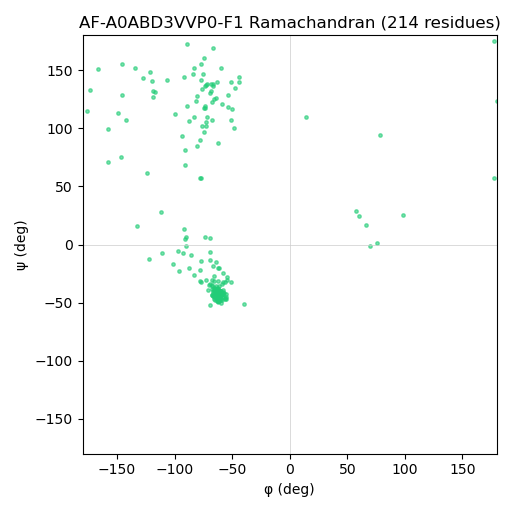 -3.988 -2.068 0.542 1.00 85.00 94 THR A CA 1
ATOM 750 C C . THR A 1 94 ? -4.864 -0.890 0.099 1.00 85.00 94 THR A C 1
ATOM 752 O O . THR A 1 94 ? -6.079 -0.921 0.274 1.00 85.00 94 THR A O 1
ATOM 755 N N . LEU A 1 95 ? -4.269 0.148 -0.497 1.00 87.94 95 LEU A N 1
ATOM 756 C CA . LEU A 1 95 ? -4.995 1.299 -1.038 1.00 87.94 95 LEU A CA 1
ATOM 757 C C . LEU A 1 95 ? -5.913 0.887 -2.201 1.00 87.94 95 LEU A C 1
ATOM 759 O O . LEU A 1 95 ? -7.048 1.350 -2.280 1.00 87.94 95 LEU A O 1
ATOM 763 N N . LEU A 1 96 ? -5.433 0.007 -3.083 1.00 84.69 96 LEU A N 1
ATOM 764 C CA . LEU A 1 96 ? -6.213 -0.548 -4.190 1.00 84.69 96 LEU A CA 1
ATOM 765 C C . LEU A 1 96 ? -7.367 -1.423 -3.690 1.00 84.69 96 LEU A C 1
ATOM 767 O O . LEU A 1 96 ? -8.486 -1.262 -4.173 1.00 84.69 96 LEU A O 1
ATOM 771 N N . ASP A 1 97 ? -7.126 -2.282 -2.696 1.00 84.31 97 ASP A N 1
ATOM 772 C CA . ASP A 1 97 ? -8.178 -3.081 -2.054 1.00 84.31 97 ASP A CA 1
ATOM 773 C C . ASP A 1 97 ? -9.289 -2.176 -1.493 1.00 84.31 97 ASP A C 1
ATOM 775 O O . ASP A 1 97 ? -10.472 -2.403 -1.751 1.00 84.31 97 ASP A O 1
ATOM 779 N N . LEU A 1 98 ? -8.916 -1.110 -0.773 1.00 82.75 98 LEU A N 1
ATOM 780 C CA . LEU A 1 98 ? -9.863 -0.128 -0.235 1.00 82.75 98 LEU A CA 1
ATOM 781 C C . LEU A 1 98 ? -10.641 0.593 -1.339 1.00 82.75 98 LEU A C 1
ATOM 783 O O . LEU A 1 98 ? -11.859 0.725 -1.242 1.00 82.75 98 LEU A O 1
ATOM 787 N N . HIS A 1 99 ? -9.955 1.045 -2.388 1.00 84.69 99 HIS A N 1
ATOM 788 C CA . HIS A 1 99 ? -10.581 1.744 -3.507 1.00 84.69 99 HIS A CA 1
ATOM 789 C C . HIS A 1 99 ? -11.629 0.873 -4.213 1.00 84.69 99 HIS A C 1
ATOM 791 O O . HIS A 1 99 ? -12.731 1.340 -4.508 1.00 84.69 99 HIS A O 1
ATOM 797 N N . ASN A 1 100 ? -11.308 -0.397 -4.463 1.00 79.81 100 ASN A N 1
ATOM 798 C CA . ASN A 1 100 ? -12.221 -1.330 -5.118 1.00 79.81 100 ASN A CA 1
ATOM 799 C C . ASN A 1 100 ? -13.445 -1.622 -4.239 1.00 79.81 100 ASN A C 1
ATOM 801 O O . ASN A 1 100 ? -14.572 -1.536 -4.716 1.00 79.81 100 ASN A O 1
ATOM 805 N N . LEU A 1 101 ? -13.239 -1.852 -2.939 1.00 75.56 101 LEU A N 1
ATOM 806 C CA . LEU A 1 101 ? -14.331 -2.109 -1.995 1.00 75.56 101 LEU A CA 1
ATOM 807 C C . LEU A 1 101 ? -15.262 -0.897 -1.826 1.00 75.56 101 LEU A C 1
ATOM 809 O O . LEU A 1 101 ? -16.477 -1.065 -1.768 1.00 75.56 101 LEU A O 1
ATOM 813 N N . LEU A 1 102 ? -14.724 0.327 -1.803 1.00 74.44 102 LEU A N 1
ATOM 814 C CA . LEU A 1 102 ? -15.532 1.555 -1.768 1.00 74.44 102 LEU A CA 1
ATOM 815 C C . LEU A 1 102 ? -16.292 1.791 -3.082 1.00 74.44 102 LEU A C 1
ATOM 817 O O . LEU A 1 102 ? -17.418 2.285 -3.067 1.00 74.44 102 LEU A O 1
ATOM 821 N N . SER A 1 103 ? -15.702 1.407 -4.216 1.00 68.50 103 SER A N 1
ATOM 822 C CA . SER A 1 103 ? -16.353 1.501 -5.529 1.00 68.50 103 SER A CA 1
ATOM 823 C C . SER A 1 103 ? -17.547 0.548 -5.660 1.00 68.50 103 SER A C 1
ATOM 825 O O . SER A 1 103 ? -18.510 0.877 -6.354 1.00 68.50 103 SER A O 1
ATOM 827 N N . ASP A 1 104 ? -17.515 -0.599 -4.976 1.00 62.31 104 ASP A N 1
ATOM 828 C CA . ASP A 1 104 ? -18.624 -1.560 -4.950 1.00 62.31 104 ASP A CA 1
ATOM 829 C C . ASP A 1 104 ? -19.767 -1.131 -4.012 1.00 62.31 104 ASP A C 1
ATOM 831 O O . ASP A 1 104 ? -20.930 -1.387 -4.324 1.00 62.31 104 ASP A O 1
ATOM 835 N N . GLN A 1 105 ? -19.481 -0.413 -2.916 1.00 55.62 105 GLN A N 1
ATOM 836 C CA . GLN A 1 105 ? -20.523 0.173 -2.050 1.00 55.62 105 GLN A CA 1
ATOM 837 C C . GLN A 1 105 ? -21.298 1.305 -2.760 1.00 55.62 105 GLN A C 1
ATOM 839 O O . GLN A 1 105 ? -22.512 1.408 -2.620 1.00 55.62 105 GLN A O 1
ATOM 844 N N . ASN A 1 106 ? -20.637 2.092 -3.618 1.00 53.59 106 ASN A N 1
ATOM 845 C CA . ASN A 1 106 ? -21.269 3.198 -4.356 1.00 53.59 106 ASN A CA 1
ATOM 846 C C . ASN A 1 106 ? -22.282 2.771 -5.440 1.00 53.59 106 ASN A C 1
ATOM 848 O O . ASN A 1 106 ? -22.927 3.631 -6.031 1.00 53.59 106 ASN A O 1
ATOM 852 N N . LYS A 1 107 ? -22.439 1.473 -5.734 1.00 51.34 107 LYS A N 1
ATOM 853 C CA . LYS A 1 107 ? -23.453 0.984 -6.690 1.00 51.34 107 LYS A CA 1
ATOM 854 C C . LYS A 1 107 ? -24.783 0.593 -6.037 1.00 51.34 107 LYS A C 1
ATOM 856 O O . LYS A 1 107 ? -25.723 0.289 -6.767 1.00 51.34 107 LYS A O 1
ATOM 861 N N . GLN A 1 108 ? -24.875 0.578 -4.704 1.00 47.34 108 GLN A N 1
ATOM 862 C CA . GLN A 1 108 ? -26.097 0.178 -3.987 1.00 47.34 108 GLN A CA 1
ATOM 863 C C . GLN A 1 108 ? -26.814 1.324 -3.248 1.00 47.34 108 GLN A C 1
ATOM 865 O O . GLN A 1 108 ? -27.952 1.126 -2.831 1.00 47.34 108 GLN A O 1
ATOM 870 N N . ASP A 1 109 ? -26.230 2.525 -3.173 1.00 47.31 109 ASP A N 1
ATOM 871 C CA . ASP A 1 109 ? -26.712 3.616 -2.305 1.00 47.31 109 ASP A CA 1
ATOM 872 C C . ASP A 1 109 ? -27.306 4.840 -3.041 1.00 47.31 109 ASP A C 1
ATOM 874 O O . ASP A 1 109 ? -27.329 5.943 -2.504 1.00 47.31 109 ASP A O 1
ATOM 878 N N . GLU A 1 110 ? -27.866 4.682 -4.244 1.00 46.78 110 GLU A N 1
ATOM 879 C CA . GLU A 1 110 ? -28.594 5.781 -4.926 1.00 46.78 110 GLU A CA 1
ATOM 880 C C . GLU A 1 110 ? -29.989 6.080 -4.316 1.00 46.78 110 GLU A C 1
ATOM 882 O O . GLU A 1 110 ? -30.722 6.897 -4.857 1.00 46.78 110 GLU A O 1
ATOM 887 N N . ASN A 1 111 ? -30.393 5.463 -3.193 1.00 43.75 111 ASN A N 1
ATOM 888 C CA . ASN A 1 111 ? -31.758 5.618 -2.649 1.00 43.75 111 ASN A CA 1
ATOM 889 C C . ASN A 1 111 ? -31.886 5.917 -1.140 1.00 43.75 111 ASN A C 1
ATOM 891 O O . ASN A 1 111 ? -32.987 5.805 -0.602 1.00 43.75 111 ASN A O 1
ATOM 895 N N . ASN A 1 112 ? -30.834 6.336 -0.426 1.00 44.25 112 ASN A N 1
ATOM 896 C CA . ASN A 1 112 ? -31.025 6.845 0.942 1.00 44.25 112 ASN A CA 1
ATOM 897 C C . ASN A 1 112 ? -30.047 7.968 1.308 1.00 44.25 112 ASN A C 1
ATOM 899 O O . ASN A 1 112 ? -29.096 7.797 2.069 1.00 44.25 112 ASN A O 1
ATOM 903 N N . GLU A 1 113 ? -30.320 9.156 0.773 1.00 45.56 113 GLU A N 1
ATOM 904 C CA . GLU A 1 113 ? -29.632 10.402 1.106 1.00 45.56 113 GLU A CA 1
ATOM 905 C C . GLU A 1 113 ? -30.104 10.966 2.461 1.00 45.56 113 GLU A C 1
ATOM 907 O O . GLU A 1 113 ? -30.599 12.085 2.572 1.00 45.56 113 GLU A O 1
ATOM 912 N N . SER A 1 114 ? -29.989 10.178 3.531 1.00 47.81 114 SER A N 1
ATOM 913 C CA . SER A 1 114 ? -30.181 10.691 4.887 1.00 47.81 114 SER A CA 1
ATOM 914 C C . SER A 1 114 ? -29.501 9.808 5.927 1.00 47.81 114 SER A C 1
ATOM 916 O O . SER A 1 114 ? -30.170 9.094 6.657 1.00 47.81 114 SER A O 1
ATOM 918 N N . GLN A 1 115 ? -28.161 9.828 5.972 1.00 43.25 115 GLN A N 1
ATOM 919 C CA . GLN A 1 115 ? -27.341 9.573 7.177 1.00 43.25 115 GLN A CA 1
ATOM 920 C C . GLN A 1 115 ? -25.837 9.616 6.858 1.00 43.25 115 GLN A C 1
ATOM 922 O O . GLN A 1 115 ? -25.075 8.686 7.110 1.00 43.25 115 GLN A O 1
ATOM 927 N N . ARG A 1 116 ? -25.361 10.738 6.315 1.00 43.25 116 ARG A N 1
ATOM 928 C CA . ARG A 1 116 ? -23.921 10.990 6.195 1.00 43.25 116 ARG A CA 1
ATOM 929 C C . ARG A 1 116 ? -23.430 11.722 7.443 1.00 43.25 116 ARG A C 1
ATOM 931 O O . ARG A 1 116 ? -23.321 12.944 7.441 1.00 43.25 116 ARG A O 1
ATOM 938 N N . TYR A 1 117 ? -23.168 10.988 8.525 1.00 43.16 117 TYR A N 1
ATOM 939 C CA . TYR A 1 117 ? -22.515 11.565 9.705 1.00 43.16 117 TYR A CA 1
ATOM 940 C C . TYR A 1 117 ? -21.008 11.741 9.459 1.00 43.16 117 TYR A C 1
ATOM 942 O O . TYR A 1 117 ? -20.359 10.824 8.946 1.00 43.16 117 TYR A O 1
ATOM 950 N N . PRO A 1 118 ? -20.428 12.905 9.803 1.00 50.16 118 PRO A N 1
ATOM 951 C CA . PRO A 1 118 ? -19.021 13.172 9.582 1.00 50.16 118 PRO A CA 1
ATOM 952 C C . PRO A 1 118 ? -18.132 12.475 10.619 1.00 50.16 118 PRO A C 1
ATOM 954 O O . PRO A 1 118 ? -18.421 12.383 11.809 1.00 50.16 118 PRO A O 1
ATOM 957 N N . PHE A 1 119 ? -17.018 12.009 10.079 1.00 43.53 119 PHE A N 1
ATOM 958 C CA . PHE A 1 119 ? -15.829 11.417 10.668 1.00 43.53 119 PHE A CA 1
ATOM 959 C C . PHE A 1 119 ? -15.263 12.219 11.870 1.00 43.53 119 PHE A C 1
ATOM 961 O O . PHE A 1 119 ? -15.074 13.429 11.774 1.00 43.53 119 PHE A O 1
ATOM 968 N N . ILE A 1 120 ? -14.911 11.495 12.947 1.00 40.34 120 ILE A N 1
ATOM 969 C CA . ILE A 1 120 ? -14.179 11.902 14.174 1.00 40.34 120 ILE A CA 1
ATOM 970 C C . ILE A 1 120 ? -14.993 12.674 15.235 1.00 40.34 120 ILE A C 1
ATOM 972 O O . ILE A 1 120 ? -15.007 13.902 15.269 1.00 40.34 120 ILE A O 1
ATOM 976 N N . LEU A 1 121 ? -15.542 11.946 16.218 1.00 31.48 121 LEU A N 1
ATOM 977 C CA . LEU A 1 121 ? -15.866 12.512 17.534 1.00 31.48 121 LEU A CA 1
ATOM 978 C C . LEU A 1 121 ? -14.682 12.277 18.484 1.00 31.48 121 LEU A C 1
ATOM 980 O O . LEU A 1 121 ? -14.561 11.233 19.123 1.00 31.48 121 LEU A O 1
ATOM 984 N N . LEU A 1 122 ? -13.787 13.260 18.561 1.00 35.47 122 LEU A N 1
ATOM 985 C CA . LEU A 1 122 ? -12.731 13.315 19.568 1.00 35.47 122 LEU A CA 1
ATOM 986 C C . LEU A 1 122 ? -13.362 13.804 20.883 1.00 35.47 122 LEU A C 1
ATOM 988 O O . LEU A 1 122 ? -13.460 15.006 21.124 1.00 35.47 122 LEU A O 1
ATOM 992 N N . VAL A 1 123 ? -13.854 12.882 21.715 1.00 37.34 123 VAL A N 1
ATOM 993 C CA . VAL A 1 123 ? -14.388 13.229 23.042 1.00 37.34 123 VAL A CA 1
ATOM 994 C C . VAL A 1 123 ? -13.217 13.592 23.955 1.00 37.34 123 VAL A C 1
ATOM 996 O O . VAL A 1 123 ? -12.509 12.723 24.461 1.00 37.34 123 VAL A O 1
ATOM 999 N N . LYS A 1 124 ? -13.006 14.892 24.178 1.00 37.91 124 LYS A N 1
ATOM 1000 C CA . LYS A 1 124 ? -12.244 15.380 25.332 1.00 37.91 124 LYS A CA 1
ATOM 1001 C C . LYS A 1 124 ? -13.053 15.079 26.593 1.00 37.91 124 LYS A C 1
ATOM 1003 O O . LYS A 1 124 ? -14.064 15.727 26.846 1.00 37.91 124 LYS A O 1
ATOM 1008 N N . LEU A 1 125 ? -12.618 14.098 27.377 1.00 35.91 125 LEU A N 1
ATOM 1009 C CA . LEU A 1 125 ? -13.094 13.909 28.746 1.00 35.91 125 LEU A CA 1
ATOM 1010 C C . LEU A 1 125 ? -12.343 14.884 29.660 1.00 35.91 125 LEU A C 1
ATOM 1012 O O . LEU A 1 125 ? -11.325 14.539 30.254 1.00 35.91 125 LEU A O 1
ATOM 1016 N N . GLU A 1 126 ? -12.836 16.114 29.759 1.00 42.16 126 GLU A N 1
ATOM 1017 C CA . GLU A 1 126 ? -12.509 16.992 30.88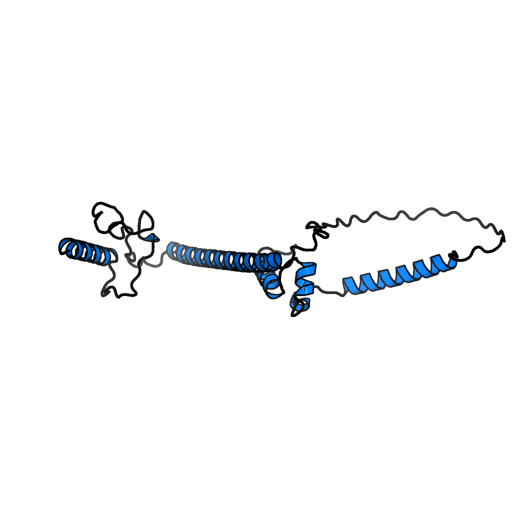2 1.00 42.16 126 GLU A CA 1
ATOM 1018 C C . GLU A 1 126 ? -13.538 16.739 31.984 1.00 42.16 126 GLU A C 1
ATOM 1020 O O . GLU A 1 126 ? -14.741 16.866 31.781 1.00 42.16 126 GLU A O 1
ATOM 1025 N N . ASN A 1 127 ? -13.049 16.302 33.141 1.00 40.31 127 ASN A N 1
ATOM 1026 C CA . ASN A 1 127 ? -13.845 15.951 34.309 1.00 40.31 127 ASN A CA 1
ATOM 1027 C C . ASN A 1 127 ? -14.057 17.228 35.150 1.00 40.31 127 ASN A C 1
ATOM 1029 O O . ASN A 1 127 ? -13.095 17.671 35.789 1.00 40.31 127 ASN A O 1
ATOM 1033 N N . PRO A 1 128 ? -15.244 17.864 35.195 1.00 40.03 128 PRO A N 1
ATOM 1034 C CA . PRO A 1 128 ? -15.467 18.929 36.158 1.00 40.03 128 PRO A CA 1
ATOM 1035 C C . PRO A 1 128 ? -15.652 18.307 37.546 1.00 40.03 128 PRO A C 1
ATOM 1037 O O . PRO A 1 128 ? -16.573 17.529 37.791 1.00 40.03 128 PRO A O 1
ATOM 1040 N N . LYS A 1 129 ? -14.737 18.652 38.460 1.00 40.62 129 LYS A N 1
ATOM 1041 C CA . LYS A 1 129 ? -14.845 18.376 39.896 1.00 40.62 129 LYS A CA 1
ATOM 1042 C C . LYS A 1 129 ? -16.219 18.833 40.397 1.00 40.62 129 LYS A C 1
ATOM 1044 O O . LYS A 1 129 ? -16.510 20.026 40.383 1.00 40.62 129 LYS A O 1
ATOM 1049 N N . VAL A 1 130 ? -17.035 17.893 40.865 1.00 37.22 130 VAL A N 1
ATOM 1050 C CA . VAL A 1 130 ? -18.252 18.198 41.622 1.00 37.22 130 VAL A CA 1
ATOM 1051 C C . VAL A 1 130 ? -17.816 18.703 42.995 1.00 37.22 130 VAL A C 1
ATOM 1053 O O . VAL A 1 130 ? -17.262 17.953 43.796 1.00 37.22 130 VAL A O 1
ATOM 1056 N N . LEU A 1 131 ? -18.020 19.997 43.231 1.00 36.78 131 LEU A N 1
ATOM 1057 C CA . LEU A 1 131 ? -17.923 20.624 44.542 1.00 36.78 131 LEU A CA 1
ATOM 1058 C C . LEU A 1 131 ? -19.165 20.212 45.346 1.00 36.78 131 LEU A C 1
ATOM 1060 O O . LEU A 1 131 ? -20.233 20.796 45.184 1.00 36.78 131 LEU A O 1
ATOM 1064 N N . LEU A 1 132 ? -19.035 19.186 46.180 1.00 40.53 132 LEU A N 1
ATOM 1065 C CA . LEU A 1 132 ? -19.940 18.969 47.303 1.00 40.53 132 LEU A CA 1
ATOM 1066 C C . LEU A 1 132 ? -19.233 19.504 48.534 1.00 40.53 132 LEU A C 1
ATOM 1068 O O . LEU A 1 132 ? -18.197 18.972 48.900 1.00 40.53 132 LEU A O 1
ATOM 1072 N N . ASP A 1 133 ? -19.771 20.588 49.080 1.00 38.25 133 ASP A N 1
ATOM 1073 C CA . ASP A 1 133 ? -19.882 20.848 50.514 1.00 38.25 133 ASP A CA 1
ATOM 1074 C C . ASP A 1 133 ? -20.652 22.162 50.657 1.00 38.25 133 ASP A C 1
ATOM 1076 O O . ASP A 1 133 ? -20.211 23.177 50.128 1.00 38.25 133 ASP A O 1
ATOM 1080 N N . HIS A 1 134 ? -21.850 22.114 51.246 1.00 29.92 134 HIS A N 1
ATOM 1081 C CA . HIS A 1 134 ? -22.311 22.951 52.366 1.00 29.92 134 HIS A CA 1
ATOM 1082 C C . HIS A 1 134 ? -23.706 22.446 52.822 1.00 29.92 134 HIS A C 1
ATOM 1084 O O . HIS A 1 134 ? -24.566 22.186 51.975 1.00 29.92 134 HIS A O 1
ATOM 1090 N N . PRO A 1 135 ? -23.938 22.272 54.137 1.00 47.97 135 PRO A N 1
ATOM 1091 C CA . PRO A 1 135 ? -25.119 21.615 54.696 1.00 47.97 135 PRO A CA 1
ATOM 1092 C C . PRO A 1 135 ? -26.243 22.614 54.996 1.00 47.97 135 PRO A C 1
ATOM 1094 O O . PRO A 1 135 ? -25.968 23.718 55.465 1.00 47.97 135 PRO A O 1
ATOM 1097 N N . VAL A 1 136 ? -27.508 22.220 54.808 1.00 31.72 136 VAL A N 1
ATOM 1098 C CA . VAL A 1 136 ? 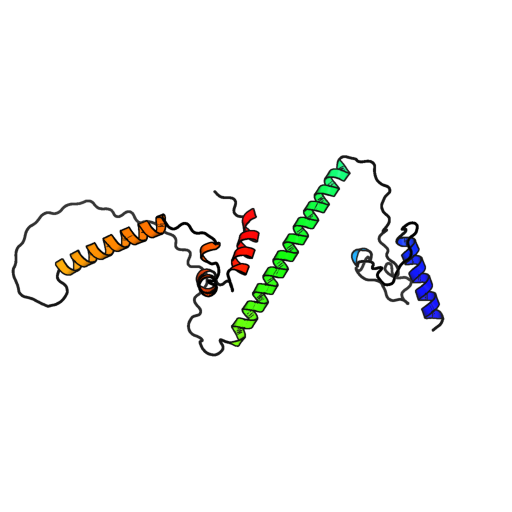-28.645 22.945 55.399 1.00 31.72 136 VAL A CA 1
ATOM 1099 C C . VAL A 1 136 ? -29.725 21.961 55.857 1.00 31.72 136 VAL A C 1
ATOM 1101 O O . VAL A 1 136 ? -30.438 21.368 55.049 1.00 31.72 136 VAL A O 1
ATOM 1104 N N . ASP A 1 137 ? -29.822 21.807 57.176 1.00 39.03 137 ASP A N 1
ATOM 1105 C CA . ASP A 1 137 ? -30.979 21.267 57.889 1.00 39.03 137 ASP A CA 1
ATOM 1106 C C . ASP A 1 137 ? -32.211 22.164 57.685 1.00 39.03 137 ASP A C 1
ATOM 1108 O O . ASP A 1 137 ? -32.091 23.383 57.786 1.00 39.03 137 ASP A O 1
ATOM 1112 N N . ALA A 1 138 ? -33.401 21.580 57.496 1.00 32.88 138 ALA A N 1
ATOM 1113 C CA . ALA A 1 138 ? -34.657 22.058 58.099 1.00 32.88 138 ALA A CA 1
ATOM 1114 C C . ALA A 1 138 ? -35.851 21.178 57.690 1.00 32.88 138 ALA A C 1
ATOM 1116 O O . ALA A 1 138 ? -36.187 21.028 56.516 1.00 32.88 138 ALA A O 1
ATOM 1117 N N . ALA A 1 139 ? -36.533 20.641 58.698 1.00 43.03 139 ALA A N 1
ATOM 1118 C CA . ALA A 1 139 ? -37.821 19.975 58.593 1.00 43.03 139 ALA A CA 1
ATOM 1119 C C . ALA A 1 139 ? -38.944 20.945 58.188 1.00 43.03 139 ALA A C 1
ATOM 1121 O O . ALA A 1 139 ? -39.074 21.988 58.819 1.00 43.03 139 ALA A O 1
ATOM 1122 N N . VAL A 1 140 ? -39.827 20.554 57.256 1.00 34.50 140 VAL A N 1
ATOM 1123 C CA . VAL A 1 140 ? -41.226 21.028 57.200 1.00 34.50 140 VAL A CA 1
ATOM 1124 C C . VAL A 1 140 ? -42.130 19.939 56.604 1.00 34.50 140 VAL A C 1
ATOM 1126 O O . VAL A 1 140 ? -42.059 19.614 55.423 1.00 34.50 140 VAL A O 1
ATOM 1129 N N . THR A 1 141 ? -43.028 19.408 57.432 1.00 44.66 141 THR A N 1
ATOM 1130 C CA . THR A 1 141 ? -44.239 18.666 57.047 1.00 44.66 141 THR A CA 1
ATOM 1131 C C . THR A 1 141 ? -45.270 19.585 56.397 1.00 44.66 141 THR A C 1
ATOM 1133 O O . THR A 1 141 ? -45.661 20.558 57.042 1.00 44.66 141 THR A O 1
ATOM 1136 N N . ARG A 1 142 ? -45.817 19.208 55.229 1.00 40.72 142 ARG A N 1
ATOM 1137 C CA . ARG A 1 142 ? -47.220 19.465 54.832 1.00 40.72 142 ARG A CA 1
ATOM 1138 C C . ARG A 1 142 ? -47.746 18.303 53.979 1.00 40.72 142 ARG A C 1
ATOM 1140 O O . ARG A 1 142 ? -47.083 17.878 53.040 1.00 40.72 142 ARG A O 1
ATOM 1147 N N . LYS A 1 143 ? -48.911 17.780 54.375 1.00 47.06 143 LYS A N 1
ATOM 1148 C CA . LYS A 1 143 ? -49.791 16.912 53.580 1.00 47.06 143 LYS A CA 1
ATOM 1149 C C . LYS A 1 143 ? -50.457 17.782 52.515 1.00 47.06 143 LYS A C 1
ATOM 1151 O O . LYS A 1 143 ? -50.882 18.858 52.906 1.00 47.06 143 LYS A O 1
ATOM 1156 N N . ASP A 1 144 ? -50.557 17.312 51.272 1.00 43.50 144 ASP A N 1
ATOM 1157 C CA . ASP A 1 144 ? -51.675 17.572 50.348 1.00 43.50 144 ASP A CA 1
ATOM 1158 C C . ASP A 1 144 ? -51.597 16.608 49.141 1.00 43.50 144 ASP A C 1
ATOM 1160 O O . ASP A 1 144 ? -50.536 16.074 48.814 1.00 43.50 144 ASP A O 1
ATOM 1164 N N . GLU A 1 145 ? -52.763 16.307 48.572 1.00 44.44 145 GLU A N 1
ATOM 1165 C CA . GLU A 1 145 ? -53.114 15.127 47.772 1.00 44.44 145 GLU A CA 1
ATOM 1166 C C . GLU A 1 145 ? -52.550 15.053 46.333 1.00 44.44 145 GLU A C 1
ATOM 1168 O O . GLU A 1 145 ? -52.597 15.995 45.550 1.00 44.44 145 GLU A O 1
ATOM 1173 N N . VAL A 1 146 ? -52.072 13.844 46.019 1.00 47.12 146 VAL A N 1
ATOM 1174 C CA . VAL A 1 146 ? -52.003 13.077 44.755 1.00 47.12 146 VAL A CA 1
ATOM 1175 C C . VAL A 1 146 ? -52.249 13.799 43.410 1.00 47.12 146 VAL A C 1
ATOM 1177 O O . VAL A 1 146 ? -53.378 14.031 42.990 1.00 47.12 146 VAL A O 1
ATOM 1180 N N . GLN A 1 147 ? -51.161 13.940 42.645 1.00 44.12 147 GLN A N 1
ATOM 1181 C CA . GLN A 1 147 ? -51.101 13.819 41.176 1.00 44.12 147 GLN A CA 1
ATOM 1182 C C . GLN A 1 147 ? -50.397 12.484 40.861 1.00 44.12 147 GLN A C 1
ATOM 1184 O O . GLN A 1 147 ? -49.457 12.144 41.593 1.00 44.12 147 GLN A O 1
ATOM 1189 N N . PRO A 1 148 ? -50.788 11.691 39.845 1.00 62.72 148 PRO A N 1
ATOM 1190 C CA . PRO A 1 148 ? -50.052 10.477 39.556 1.00 62.72 148 PRO A CA 1
ATOM 1191 C C . PRO A 1 148 ? -48.726 10.824 38.861 1.00 62.72 148 PRO A C 1
ATOM 1193 O O . PRO A 1 148 ? -48.636 11.744 38.053 1.00 62.72 148 PRO A O 1
ATOM 1196 N N . GLU A 1 149 ? -47.723 10.000 39.157 1.00 57.78 149 GLU A N 1
ATOM 1197 C CA . GLU A 1 149 ? -46.772 9.527 38.147 1.00 57.78 149 GLU A CA 1
ATOM 1198 C C . GLU A 1 149 ? -45.409 10.212 38.004 1.00 57.78 149 GLU A C 1
ATOM 1200 O O . GLU A 1 149 ? -44.776 10.035 36.984 1.00 57.78 149 GLU A O 1
ATOM 1205 N N . VAL A 1 150 ? -44.864 10.846 39.046 1.00 62.72 150 VAL A N 1
ATOM 1206 C CA . VAL A 1 150 ? -43.443 10.673 39.437 1.00 62.72 150 VAL A CA 1
ATOM 1207 C C . VAL A 1 150 ? -43.332 11.063 40.912 1.00 62.72 150 VAL A C 1
ATOM 1209 O O . VAL A 1 150 ? -43.277 12.241 41.259 1.00 62.72 150 VAL A O 1
ATOM 1212 N N . THR A 1 151 ? -43.313 10.083 41.814 1.00 78.94 151 THR A N 1
ATOM 1213 C CA . THR A 1 151 ? -43.026 10.366 43.227 1.00 78.94 151 THR A CA 1
ATOM 1214 C C . THR A 1 151 ? -41.522 10.592 43.417 1.00 78.94 151 THR A C 1
ATOM 1216 O O . THR A 1 151 ? -40.703 10.081 42.653 1.00 78.94 151 THR A O 1
ATOM 1219 N N . VAL A 1 152 ? -41.127 11.325 44.464 1.00 80.81 152 VAL A N 1
ATOM 1220 C CA . VAL A 1 152 ? -39.704 11.443 44.852 1.00 80.81 152 VAL A CA 1
ATOM 1221 C C . VAL A 1 152 ? -39.080 10.057 45.048 1.00 80.81 152 VAL A C 1
ATOM 1223 O O . VAL A 1 152 ? -37.900 9.862 44.769 1.00 80.81 152 VAL A O 1
ATOM 1226 N N . GLU A 1 153 ? -39.886 9.082 45.464 1.00 82.06 153 GLU A N 1
ATOM 1227 C CA . GLU A 1 153 ? -39.464 7.695 45.594 1.00 82.06 153 GLU A CA 1
ATOM 1228 C C . GLU A 1 153 ? -39.168 7.046 44.240 1.00 82.06 153 GLU A C 1
ATOM 1230 O O . GLU A 1 153 ? -38.105 6.456 44.094 1.00 82.06 153 GLU A O 1
ATOM 1235 N N . ASN A 1 154 ? -40.005 7.259 43.217 1.00 83.00 154 ASN A N 1
ATOM 1236 C CA . ASN A 1 154 ? -39.730 6.793 41.852 1.00 83.00 154 ASN A CA 1
ATOM 1237 C C . ASN A 1 154 ? -38.408 7.369 41.312 1.00 83.00 154 ASN A C 1
ATOM 1239 O O . ASN A 1 154 ? -37.638 6.673 40.652 1.00 83.00 154 ASN A O 1
ATOM 1243 N N . ILE A 1 155 ? -38.117 8.639 41.619 1.00 87.50 155 ILE A N 1
ATOM 1244 C CA . ILE A 1 155 ? -36.851 9.276 41.228 1.00 87.50 155 ILE A CA 1
ATOM 1245 C C . ILE A 1 155 ? -35.681 8.637 41.975 1.00 87.50 155 ILE A C 1
ATOM 1247 O O . ILE A 1 155 ? -34.657 8.347 41.366 1.00 87.50 155 ILE A O 1
ATOM 1251 N N . ARG A 1 156 ? -35.817 8.383 43.281 1.00 87.38 156 ARG A N 1
ATOM 1252 C CA . ARG A 1 156 ? -34.774 7.709 44.069 1.00 87.38 156 ARG A CA 1
ATOM 1253 C C . ARG A 1 156 ? -34.508 6.298 43.567 1.00 87.38 156 ARG A C 1
ATOM 1255 O O . ARG A 1 156 ? -33.343 5.938 43.417 1.00 87.38 156 ARG A O 1
ATOM 1262 N N . THR A 1 157 ? -35.552 5.528 43.268 1.00 89.31 157 THR A N 1
ATOM 1263 C CA . THR A 1 157 ? -35.405 4.175 42.724 1.00 89.31 157 THR A CA 1
ATOM 1264 C C . THR A 1 157 ? -34.734 4.197 41.358 1.00 89.31 157 THR A C 1
ATOM 1266 O O . THR A 1 157 ? -33.852 3.382 41.098 1.00 89.31 157 THR A O 1
ATOM 1269 N N . GLU A 1 158 ? -35.078 5.164 40.506 1.00 92.56 158 GLU A N 1
ATOM 1270 C CA . GLU A 1 158 ? -34.466 5.288 39.185 1.00 92.56 158 GLU A CA 1
ATOM 1271 C C . GLU A 1 158 ? -33.012 5.768 39.274 1.00 92.56 158 GLU A C 1
ATOM 1273 O O . GLU A 1 158 ? -32.142 5.231 38.594 1.00 92.56 158 GLU A O 1
ATOM 1278 N N . LEU A 1 159 ? -32.698 6.699 40.181 1.00 89.25 159 LEU A N 1
ATOM 1279 C CA . LEU A 1 159 ? -31.320 7.107 40.462 1.00 89.25 159 LEU A CA 1
ATOM 1280 C C . LEU A 1 159 ? -30.483 5.939 40.984 1.00 89.25 159 LEU A C 1
ATOM 1282 O O . LEU A 1 159 ? -29.337 5.780 40.566 1.00 89.25 159 LEU A O 1
ATOM 1286 N N . GLN A 1 160 ? -31.037 5.103 41.863 1.00 92.81 160 GLN A N 1
ATOM 1287 C CA . GLN A 1 160 ? -30.365 3.894 42.334 1.00 92.81 160 GLN A CA 1
ATOM 1288 C C . GLN A 1 160 ? -30.128 2.908 41.187 1.00 92.81 160 GLN A C 1
ATOM 1290 O O . GLN A 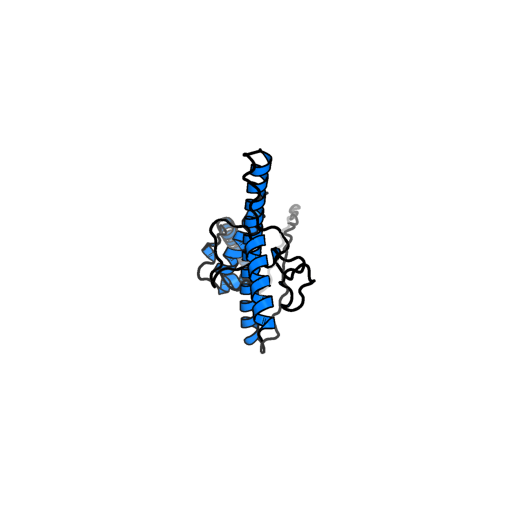1 160 ? -29.001 2.442 41.036 1.00 92.81 160 GLN A O 1
ATOM 1295 N N . ARG A 1 161 ? -31.143 2.656 40.348 1.00 96.19 161 ARG A N 1
ATOM 1296 C CA . ARG A 1 161 ? -31.053 1.778 39.171 1.00 96.19 161 ARG A CA 1
ATOM 1297 C C . ARG A 1 161 ? -29.994 2.252 38.177 1.00 96.19 161 ARG A C 1
ATOM 1299 O O . ARG A 1 161 ? -29.164 1.469 37.727 1.00 96.19 161 ARG A O 1
ATOM 1306 N N . LEU A 1 162 ? -29.999 3.541 37.851 1.00 94.50 162 LEU A N 1
ATOM 1307 C CA . LEU A 1 162 ? -29.015 4.136 36.951 1.00 94.50 162 LEU A CA 1
ATOM 1308 C C . LEU A 1 162 ? -27.616 4.099 37.561 1.00 94.50 162 LEU A C 1
ATOM 1310 O O . LEU A 1 162 ? -26.646 3.864 36.849 1.00 94.50 162 LEU A O 1
ATOM 1314 N N . THR A 1 163 ? -27.492 4.300 38.875 1.00 93.62 163 THR A N 1
ATOM 1315 C CA . THR A 1 163 ? -26.196 4.238 39.562 1.00 93.62 163 THR A CA 1
ATOM 1316 C C . THR A 1 163 ? -25.623 2.825 39.531 1.00 93.62 163 THR A C 1
ATOM 1318 O O . THR A 1 163 ? -24.445 2.661 39.213 1.00 93.62 163 THR A O 1
ATOM 1321 N N . THR A 1 164 ? -26.433 1.801 39.808 1.00 94.19 164 THR A N 1
ATOM 1322 C CA . THR A 1 164 ? -25.988 0.403 39.735 1.00 94.19 164 THR A CA 1
ATOM 1323 C C . THR A 1 164 ? -25.628 -0.001 38.311 1.00 94.19 164 THR A C 1
ATOM 1325 O O . THR A 1 164 ? -24.558 -0.572 38.111 1.00 94.19 164 THR A O 1
ATOM 1328 N N . GLU A 1 165 ? -26.439 0.367 37.318 1.00 95.00 165 GLU A N 1
ATOM 1329 C CA . GLU A 1 165 ? -26.142 0.123 35.902 1.00 95.00 165 GLU A CA 1
ATOM 1330 C C . GLU A 1 165 ? -24.843 0.823 35.472 1.00 95.00 165 GLU A C 1
ATOM 1332 O O . GLU A 1 165 ? -23.996 0.230 34.809 1.00 95.00 165 GLU A O 1
ATOM 1337 N N . ASN A 1 166 ? -24.620 2.067 35.904 1.00 92.81 166 ASN A N 1
ATOM 1338 C CA . ASN A 1 166 ? -23.403 2.808 35.577 1.00 92.81 166 ASN A CA 1
ATOM 1339 C C . ASN A 1 166 ? -22.156 2.162 36.197 1.00 92.81 166 ASN A C 1
ATOM 1341 O O . ASN A 1 166 ? -21.116 2.089 35.543 1.00 92.81 166 ASN A O 1
ATOM 1345 N N . ILE A 1 167 ? -22.258 1.672 37.437 1.00 94.25 167 ILE A N 1
ATOM 1346 C CA . ILE A 1 167 ? -21.189 0.907 38.090 1.00 94.25 167 ILE A CA 1
ATOM 1347 C C . ILE A 1 167 ? -20.927 -0.383 37.312 1.00 94.25 167 ILE A C 1
ATOM 1349 O O . ILE A 1 167 ? -19.780 -0.661 36.978 1.00 94.25 167 ILE A O 1
ATOM 1353 N N . GLU A 1 168 ? -21.968 -1.139 36.967 1.00 94.69 168 GLU A N 1
ATOM 1354 C CA . GLU A 1 168 ? -21.842 -2.390 36.220 1.00 94.69 168 GLU A CA 1
ATOM 1355 C C . GLU A 1 168 ? -21.196 -2.173 34.845 1.00 94.69 168 GLU A C 1
ATOM 1357 O O . GLU A 1 168 ? -20.264 -2.887 34.473 1.00 94.69 168 GLU A O 1
ATOM 1362 N N . LEU A 1 169 ? -21.643 -1.160 34.099 1.00 92.25 169 LEU A N 1
ATOM 1363 C CA . LEU A 1 169 ? -21.089 -0.805 32.794 1.00 92.25 169 LEU A CA 1
ATOM 1364 C C . LEU A 1 169 ? -19.629 -0.359 32.898 1.00 92.25 169 LEU A C 1
ATOM 1366 O O . LEU A 1 169 ? -18.812 -0.757 32.068 1.00 92.25 169 LEU A O 1
ATOM 1370 N N . LYS A 1 170 ? -19.278 0.425 33.923 1.00 87.62 170 LYS A N 1
ATOM 1371 C CA . LYS A 1 170 ? -17.889 0.833 34.178 1.00 87.62 170 LYS A CA 1
ATOM 1372 C C . LYS A 1 170 ? -17.001 -0.355 34.528 1.00 87.62 170 LYS A C 1
ATOM 1374 O O . LYS A 1 170 ? -15.885 -0.431 34.023 1.00 87.62 170 LYS A O 1
ATOM 1379 N N . THR A 1 171 ? -17.491 -1.292 35.335 1.00 90.69 171 THR A N 1
ATOM 1380 C CA . THR A 1 171 ? -16.771 -2.534 35.647 1.00 90.69 171 THR A CA 1
ATOM 1381 C C . THR A 1 171 ? -16.563 -3.363 34.384 1.00 90.69 171 THR A C 1
ATOM 1383 O O . THR A 1 171 ? -15.428 -3.706 34.068 1.00 90.69 171 THR A O 1
ATOM 1386 N N . LYS A 1 172 ? -17.619 -3.575 33.583 1.00 88.06 172 LYS A N 1
ATOM 1387 C CA . LYS A 1 172 ? -17.520 -4.265 32.287 1.00 88.06 172 LYS A CA 1
ATOM 1388 C C . LYS A 1 172 ? -16.503 -3.602 31.363 1.00 88.06 172 LYS A C 1
ATOM 1390 O O . LYS A 1 172 ? -15.744 -4.307 30.715 1.00 88.06 172 LYS A O 1
ATOM 1395 N N . LEU A 1 173 ? -16.475 -2.271 31.300 1.00 83.25 173 LEU A N 1
ATOM 1396 C CA . LEU A 1 173 ? -15.528 -1.530 30.467 1.00 83.25 173 LEU A CA 1
ATOM 1397 C C . LEU A 1 173 ? -14.081 -1.683 30.953 1.00 83.25 173 LEU A C 1
ATOM 1399 O O . LEU A 1 173 ? -13.186 -1.841 30.129 1.00 83.25 173 LEU A O 1
ATOM 1403 N N . ASN A 1 174 ? -13.857 -1.662 32.269 1.00 80.81 174 ASN A N 1
ATOM 1404 C CA . ASN A 1 174 ? -12.532 -1.868 32.856 1.00 80.81 174 ASN A CA 1
ATOM 1405 C C . ASN A 1 174 ? -12.022 -3.303 32.659 1.00 80.81 174 ASN A C 1
ATOM 1407 O O . ASN A 1 174 ? -10.829 -3.502 32.429 1.00 80.81 174 ASN A O 1
ATOM 1411 N N . ASP A 1 175 ? -12.916 -4.289 32.714 1.00 79.12 175 ASP A N 1
ATOM 1412 C CA . ASP A 1 175 ? -12.580 -5.699 32.498 1.00 79.12 175 ASP A CA 1
ATOM 1413 C C . ASP A 1 175 ? -12.408 -6.033 31.006 1.00 79.12 175 ASP A C 1
ATOM 1415 O O . ASP A 1 175 ? -11.734 -7.002 30.639 1.00 79.12 175 ASP A O 1
ATOM 1419 N N . PHE A 1 176 ? -12.993 -5.223 30.119 1.00 77.06 176 PHE A N 1
ATOM 1420 C CA . PHE A 1 176 ? -12.942 -5.439 28.683 1.00 77.06 176 PHE A CA 1
ATOM 1421 C C . PHE A 1 176 ? -11.578 -5.057 28.102 1.00 77.06 176 PHE A C 1
ATOM 1423 O O . PHE A 1 176 ? -11.279 -3.894 27.830 1.00 77.06 176 PHE A O 1
ATOM 1430 N N . LYS A 1 177 ? -10.748 -6.064 27.827 1.00 68.75 177 LYS A N 1
ATOM 1431 C CA . LYS A 1 177 ? -9.529 -5.876 27.036 1.00 68.75 177 LYS A CA 1
ATOM 1432 C C . LYS A 1 177 ? -9.868 -5.872 25.552 1.00 68.75 177 LYS A C 1
ATOM 1434 O O . LYS A 1 177 ? -10.431 -6.828 25.025 1.00 68.75 177 LYS A O 1
ATOM 1439 N N . TYR A 1 178 ? -9.496 -4.790 24.877 1.00 67.56 178 TYR A N 1
ATOM 1440 C CA . TYR A 1 178 ? -9.649 -4.687 23.435 1.00 67.56 178 TYR A CA 1
ATOM 1441 C C . TYR A 1 178 ? -8.598 -5.564 22.757 1.00 67.56 178 TYR A C 1
ATOM 1443 O O . TYR A 1 178 ? -7.399 -5.336 22.917 1.00 67.56 178 TYR A O 1
ATOM 1451 N N . SER A 1 179 ? -9.050 -6.566 22.013 1.00 72.75 179 SER A N 1
ATOM 1452 C CA . SER A 1 179 ? -8.182 -7.423 21.219 1.00 72.75 179 SER A CA 1
ATOM 1453 C C . SER A 1 179 ? -8.689 -7.462 19.773 1.00 72.75 179 SER A C 1
ATOM 1455 O O . SER A 1 179 ? -9.907 -7.397 19.552 1.00 72.75 179 SER A O 1
ATOM 1457 N N . PRO A 1 180 ? -7.794 -7.513 18.771 1.00 69.69 180 PRO A N 1
ATOM 1458 C CA . PRO A 1 180 ? -8.210 -7.561 17.375 1.00 69.69 180 PRO A CA 1
ATOM 1459 C C . PRO A 1 180 ? -9.108 -8.769 17.073 1.00 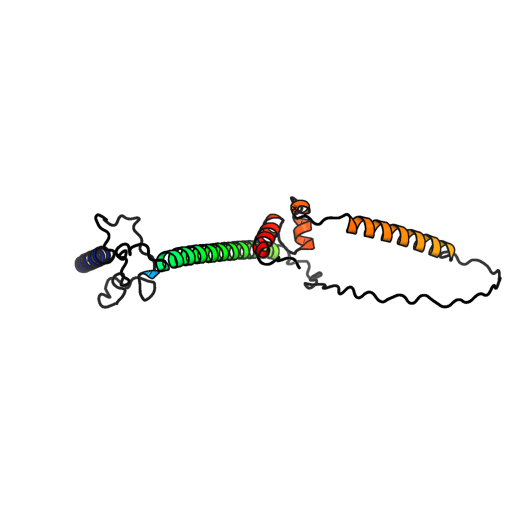69.69 180 PRO A C 1
ATOM 1461 O O . PRO A 1 180 ? -10.053 -8.657 16.302 1.00 69.69 180 PRO A O 1
ATOM 1464 N N . GLU A 1 181 ? -8.900 -9.892 17.756 1.00 74.75 181 GLU A N 1
ATOM 1465 C CA . GLU A 1 181 ? -9.634 -11.152 17.569 1.00 74.75 181 GLU A CA 1
ATOM 1466 C C . GLU A 1 181 ? -11.142 -11.015 17.846 1.00 74.75 181 GLU A C 1
ATOM 1468 O O . GLU A 1 181 ? -11.953 -11.783 17.335 1.00 74.75 181 GLU A O 1
ATOM 1473 N N . LEU A 1 182 ? -11.566 -9.987 18.589 1.00 77.12 182 LEU A N 1
ATOM 1474 C CA . LEU A 1 182 ? -12.983 -9.718 18.846 1.00 77.12 182 LEU A CA 1
ATOM 1475 C C . LEU A 1 182 ? -13.792 -9.407 17.567 1.00 77.12 182 LEU A C 1
ATOM 1477 O O . LEU A 1 182 ? -15.030 -9.493 17.569 1.00 77.12 182 LEU A O 1
ATOM 1481 N N . PHE A 1 183 ? -13.091 -9.013 16.505 1.00 82.38 183 PHE A N 1
ATOM 1482 C CA . PHE A 1 183 ? -13.632 -8.616 15.211 1.00 82.38 183 PHE A CA 1
ATOM 1483 C C . PHE A 1 183 ? -13.621 -9.732 14.165 1.00 82.38 183 PHE A C 1
ATOM 1485 O O . PHE A 1 183 ? -14.166 -9.540 13.076 1.00 82.38 183 PHE A O 1
ATOM 1492 N N . GLU A 1 184 ? -13.034 -10.884 14.485 1.00 81.38 184 GLU A N 1
ATOM 1493 C CA . GLU A 1 184 ? -12.963 -12.017 13.571 1.00 81.38 184 GLU A CA 1
ATOM 1494 C C . GLU A 1 184 ? -14.375 -12.544 13.252 1.00 81.38 184 GLU A C 1
ATOM 1496 O O . GLU A 1 184 ? -15.184 -12.787 14.153 1.00 81.38 184 GLU A O 1
ATOM 1501 N N . GLY A 1 185 ? -14.703 -12.636 11.958 1.00 81.19 185 GLY A N 1
ATOM 1502 C CA . GLY A 1 185 ? -16.025 -13.048 11.463 1.00 81.19 185 GLY A CA 1
ATOM 1503 C C . GLY A 1 185 ? -17.176 -12.079 11.770 1.00 81.19 185 GLY A C 1
ATOM 1504 O O . GLY A 1 185 ? -18.336 -12.487 11.761 1.00 81.19 185 GLY A O 1
ATOM 1505 N N . LYS A 1 186 ? -16.878 -10.818 12.125 1.00 87.44 186 LYS A N 1
ATOM 1506 C CA . LYS A 1 186 ? -17.876 -9.765 12.400 1.00 87.44 186 LYS A CA 1
ATOM 1507 C C . LYS A 1 186 ? -17.637 -8.544 11.520 1.00 87.44 186 LYS A C 1
ATOM 1509 O O . LYS A 1 186 ? -17.388 -7.440 12.010 1.00 87.44 186 LYS A O 1
ATOM 1514 N N . GLU A 1 187 ? -17.727 -8.738 10.213 1.00 86.62 187 GLU A N 1
ATOM 1515 C CA . GLU A 1 187 ? -17.429 -7.734 9.189 1.00 86.62 187 GLU A CA 1
ATOM 1516 C C . GLU A 1 187 ? -18.293 -6.479 9.351 1.00 86.62 187 GLU A C 1
ATOM 1518 O O . GLU A 1 187 ? -17.772 -5.368 9.283 1.00 86.62 187 GLU A O 1
ATOM 1523 N N . GLU A 1 188 ? -19.582 -6.625 9.673 1.00 85.25 188 GLU A N 1
ATOM 1524 C CA . GLU A 1 188 ? -20.459 -5.472 9.911 1.00 85.25 188 GLU A CA 1
ATOM 1525 C C . GLU A 1 188 ? -20.025 -4.639 11.116 1.00 85.25 188 GLU A C 1
ATOM 1527 O O . GLU A 1 188 ? -20.057 -3.410 11.071 1.00 85.25 188 GLU A O 1
ATOM 1532 N N . LYS A 1 189 ? -19.561 -5.297 12.183 1.00 86.25 189 LYS A N 1
ATOM 1533 C CA . LYS A 1 189 ? -19.062 -4.619 13.381 1.00 86.25 189 LYS A CA 1
ATOM 1534 C C . LYS A 1 189 ? -17.762 -3.873 13.085 1.00 86.25 189 LYS A C 1
ATOM 1536 O O . LYS A 1 189 ? -17.568 -2.770 13.594 1.00 86.25 189 LYS A O 1
ATOM 1541 N N . VAL A 1 190 ? -16.890 -4.452 12.255 1.00 86.19 190 VAL A N 1
ATOM 1542 C CA . VAL A 1 190 ? -15.678 -3.778 11.765 1.00 86.19 190 VAL A CA 1
ATOM 1543 C C . VAL A 1 190 ? -16.051 -2.555 10.935 1.00 86.19 190 VAL A C 1
ATOM 1545 O O . VAL A 1 190 ? -15.541 -1.466 11.204 1.00 86.19 190 VAL A O 1
ATOM 1548 N N . ARG A 1 191 ? -16.983 -2.710 9.989 1.00 86.75 191 ARG A N 1
ATOM 1549 C CA . ARG A 1 191 ? -17.466 -1.626 9.130 1.00 86.75 191 ARG A CA 1
ATOM 1550 C C . ARG A 1 191 ? -18.077 -0.492 9.935 1.00 86.75 191 ARG A C 1
ATOM 1552 O O . ARG A 1 191 ? -17.705 0.656 9.731 1.00 86.75 191 ARG A O 1
ATOM 1559 N N . TYR A 1 192 ? -18.935 -0.811 10.896 1.00 87.44 192 TYR A N 1
ATOM 1560 C CA . TYR A 1 192 ? -19.578 0.181 11.750 1.00 87.44 192 TYR A CA 1
ATOM 1561 C C . TYR A 1 192 ? -18.575 0.957 12.617 1.00 87.44 192 TYR A C 1
ATOM 1563 O O . TYR A 1 192 ? -18.636 2.180 12.686 1.00 87.44 192 TYR A O 1
ATOM 1571 N N . LEU A 1 193 ? -17.634 0.266 13.271 1.00 84.94 193 LEU A N 1
ATOM 1572 C CA . LEU A 1 193 ? -16.734 0.906 14.238 1.00 84.94 193 LEU A CA 1
ATOM 1573 C C . LEU A 1 193 ? -15.519 1.591 13.607 1.00 84.94 193 LEU A C 1
ATOM 1575 O O . LEU A 1 193 ? -14.965 2.508 14.208 1.00 84.94 193 LEU A O 1
ATOM 1579 N N . THR A 1 194 ? -15.072 1.142 12.435 1.00 85.94 194 THR A N 1
ATOM 1580 C CA . THR A 1 194 ? -13.811 1.612 11.832 1.00 85.94 194 THR A CA 1
ATOM 1581 C C . THR A 1 194 ? -13.992 2.225 10.447 1.00 85.94 194 THR A C 1
ATOM 1583 O O . THR A 1 194 ? -13.057 2.825 9.924 1.00 85.94 194 THR A O 1
ATOM 1586 N N . GLY A 1 195 ? -15.165 2.057 9.827 1.00 84.94 195 GLY A N 1
ATOM 1587 C CA . GLY A 1 195 ? -15.397 2.389 8.420 1.00 84.94 195 GLY A CA 1
ATOM 1588 C C . GLY A 1 195 ? -14.679 1.456 7.439 1.00 84.94 195 GLY A C 1
ATOM 1589 O O . GLY A 1 195 ? -14.805 1.630 6.230 1.00 84.94 195 GLY A O 1
ATOM 1590 N N . LEU A 1 196 ? -13.918 0.469 7.930 1.00 86.94 196 LEU A N 1
ATOM 1591 C CA . LEU A 1 196 ? -13.184 -0.465 7.088 1.00 86.94 196 LEU A CA 1
ATOM 1592 C C . LEU A 1 196 ? -14.078 -1.622 6.638 1.00 86.94 196 LEU A C 1
ATOM 1594 O O . LEU A 1 196 ? -14.915 -2.097 7.399 1.00 86.94 196 LEU A O 1
ATOM 1598 N N . PRO A 1 197 ? -13.861 -2.145 5.425 1.00 82.75 197 PRO A N 1
ATOM 1599 C CA . PRO A 1 197 ? -14.758 -3.125 4.820 1.00 82.75 197 PRO A CA 1
ATOM 1600 C C . PRO A 1 197 ? -14.788 -4.486 5.534 1.00 82.75 197 PRO A C 1
ATOM 1602 O O . PRO A 1 197 ? -15.728 -5.247 5.338 1.00 82.75 197 PRO A O 1
ATOM 1605 N N . GLY A 1 198 ? -13.787 -4.817 6.355 1.00 86.50 198 GLY A N 1
ATOM 1606 C CA . GLY A 1 198 ? -13.774 -6.086 7.075 1.00 86.50 198 GLY A CA 1
ATOM 1607 C C . GLY A 1 198 ? -12.522 -6.319 7.912 1.00 86.50 198 GLY A C 1
ATOM 1608 O O . GLY A 1 198 ? -11.568 -5.533 7.891 1.00 86.50 198 GLY A O 1
ATOM 1609 N N . PHE A 1 199 ? -12.535 -7.428 8.654 1.00 87.12 199 PHE A N 1
ATOM 1610 C CA . PHE A 1 199 ? -11.510 -7.768 9.642 1.00 87.12 199 PHE A CA 1
ATOM 1611 C C . PHE A 1 199 ? -10.103 -7.884 9.041 1.00 87.12 199 PHE A C 1
ATOM 1613 O O . PHE A 1 199 ? -9.144 -7.349 9.590 1.00 87.12 199 PHE A O 1
ATOM 1620 N N . ILE A 1 200 ? -9.976 -8.506 7.866 1.00 86.44 200 ILE A N 1
ATOM 1621 C CA . ILE A 1 200 ? -8.683 -8.666 7.185 1.00 86.44 200 ILE A CA 1
ATOM 1622 C C . ILE A 1 200 ? -8.038 -7.306 6.890 1.00 86.44 200 ILE A C 1
ATOM 1624 O O . ILE A 1 200 ? -6.844 -7.115 7.127 1.00 86.44 200 ILE A O 1
ATOM 1628 N N . THR A 1 201 ? -8.825 -6.342 6.415 1.00 86.75 201 THR A N 1
ATOM 1629 C CA . THR A 1 201 ? -8.349 -4.985 6.124 1.00 86.75 201 THR A CA 1
ATOM 1630 C C . THR A 1 201 ? -7.948 -4.256 7.399 1.00 86.75 201 THR A C 1
ATOM 1632 O O . THR A 1 201 ? -6.885 -3.638 7.438 1.00 86.75 201 THR A O 1
ATOM 1635 N N . LEU A 1 202 ? -8.742 -4.393 8.465 1.00 88.12 202 LEU A N 1
ATOM 1636 C CA . LEU A 1 202 ? -8.408 -3.869 9.788 1.00 88.12 202 LEU A CA 1
ATOM 1637 C C . LEU A 1 202 ? -7.051 -4.408 10.278 1.00 88.12 202 LEU A C 1
ATOM 1639 O O . LEU A 1 202 ? -6.194 -3.627 10.686 1.00 88.12 202 LEU A O 1
ATOM 1643 N N . MET A 1 203 ? -6.799 -5.713 10.146 1.00 89.44 203 MET A N 1
ATOM 1644 C CA . MET A 1 203 ? -5.521 -6.325 10.536 1.00 89.44 203 MET A CA 1
ATOM 1645 C C . MET A 1 203 ? -4.338 -5.860 9.680 1.00 89.44 203 MET A C 1
ATOM 1647 O O . MET A 1 203 ? -3.255 -5.610 10.215 1.00 89.44 203 MET A O 1
ATOM 1651 N N . LYS A 1 204 ? -4.527 -5.694 8.362 1.00 88.25 204 LYS A N 1
ATOM 1652 C CA . LYS A 1 204 ? -3.499 -5.108 7.479 1.00 88.25 204 LYS A CA 1
ATOM 1653 C C . LYS A 1 204 ? -3.115 -3.697 7.947 1.00 88.25 204 LYS A C 1
ATOM 1655 O O . LYS A 1 204 ? -1.927 -3.377 7.989 1.00 88.25 204 LYS A O 1
ATOM 1660 N N . VAL A 1 205 ? -4.101 -2.882 8.336 1.00 88.19 205 VAL A N 1
ATOM 1661 C CA . VAL A 1 205 ? -3.884 -1.527 8.867 1.00 88.19 205 VAL A CA 1
ATOM 1662 C C . VAL A 1 205 ? -3.136 -1.569 10.200 1.00 88.19 205 VAL A C 1
ATOM 1664 O O . VAL A 1 205 ? -2.128 -0.880 10.336 1.00 88.19 205 VAL A O 1
ATOM 1667 N N . PHE A 1 206 ? -3.543 -2.413 11.153 1.00 86.19 206 PHE A N 1
ATOM 1668 C CA . PHE A 1 206 ? -2.821 -2.562 12.424 1.00 86.19 206 PHE A CA 1
ATOM 1669 C C . PHE A 1 206 ? -1.349 -2.923 12.212 1.00 86.19 206 PHE A C 1
ATOM 1671 O O . PHE A 1 206 ? -0.474 -2.251 12.750 1.00 86.19 206 PHE A O 1
ATOM 1678 N N . LYS A 1 207 ? -1.061 -3.901 11.349 1.00 86.94 207 LYS A N 1
ATOM 1679 C CA . LYS A 1 207 ? 0.311 -4.315 11.023 1.00 86.94 207 LYS A CA 1
ATOM 1680 C C . LYS A 1 207 ? 1.147 -3.205 10.378 1.00 86.94 207 LYS A C 1
ATOM 1682 O O . LYS A 1 207 ? 2.365 -3.154 10.544 1.00 86.94 207 LYS A O 1
ATOM 1687 N N . LEU A 1 208 ? 0.512 -2.315 9.617 1.00 88.12 208 LEU A N 1
ATOM 1688 C CA . LEU A 1 208 ? 1.180 -1.144 9.050 1.00 88.12 208 LEU A CA 1
ATOM 1689 C C . LEU A 1 208 ? 1.530 -0.113 10.133 1.00 88.12 208 LEU A C 1
ATOM 1691 O O . LEU A 1 208 ? 2.569 0.544 10.034 1.00 88.12 208 LEU A O 1
ATOM 1695 N N . LEU A 1 209 ? 0.672 0.016 11.147 1.00 85.19 209 LEU A N 1
ATOM 1696 C CA . LEU A 1 209 ? 0.795 0.983 12.236 1.00 85.19 209 LEU A CA 1
ATOM 1697 C C . LEU A 1 209 ? 1.639 0.485 13.417 1.00 85.19 209 LEU A C 1
ATOM 1699 O O . LEU A 1 209 ? 2.178 1.314 14.141 1.00 85.19 209 LEU A O 1
ATOM 1703 N N . GLU A 1 210 ? 1.830 -0.827 13.581 1.00 81.25 210 GLU A N 1
ATOM 1704 C CA . GLU A 1 210 ? 2.716 -1.443 14.587 1.00 81.25 210 GLU A CA 1
ATOM 1705 C C . GLU A 1 210 ? 4.050 -0.699 14.808 1.00 81.25 210 GLU A C 1
ATOM 1707 O O . GLU A 1 210 ? 4.350 -0.370 15.953 1.00 81.25 210 GLU A O 1
ATOM 1712 N N . PRO A 1 211 ? 4.847 -0.361 13.772 1.00 80.94 211 PRO A N 1
ATOM 1713 C CA . PRO A 1 211 ? 6.117 0.346 13.966 1.00 80.94 211 PRO A CA 1
ATOM 1714 C C . PRO A 1 211 ? 5.975 1.805 14.429 1.00 80.94 211 PRO A C 1
ATOM 1716 O O . PRO A 1 211 ? 6.971 2.410 14.819 1.00 80.94 211 PRO A O 1
ATOM 1719 N N . PHE A 1 212 ? 4.777 2.382 14.351 1.00 78.94 212 PHE A N 1
ATOM 1720 C CA . PHE A 1 212 ? 4.471 3.745 14.793 1.00 78.94 212 PHE A CA 1
ATOM 1721 C C . PHE A 1 212 ? 3.761 3.769 16.154 1.00 78.94 212 PHE A C 1
ATOM 1723 O O . PHE A 1 212 ? 3.784 4.797 16.831 1.00 78.94 212 PHE A O 1
ATOM 1730 N N . ASN A 1 213 ? 3.214 2.632 16.597 1.00 68.44 213 ASN A N 1
ATOM 1731 C CA . ASN A 1 213 ? 2.687 2.421 17.943 1.00 68.44 213 ASN A CA 1
ATOM 1732 C C . ASN A 1 213 ? 3.833 2.185 18.948 1.00 68.44 213 ASN A C 1
ATOM 1734 O O . ASN A 1 213 ? 3.891 1.170 19.638 1.00 68.44 213 ASN A O 1
ATOM 1738 N N . CYS A 1 214 ? 4.766 3.132 19.050 1.00 52.19 214 CYS A N 1
ATOM 1739 C CA . CYS A 1 214 ? 5.658 3.194 20.203 1.00 52.19 214 CYS A CA 1
ATOM 1740 C C . CYS A 1 214 ? 4.842 3.700 21.397 1.00 52.19 214 CYS A C 1
ATOM 1742 O O . CYS A 1 214 ? 4.502 4.882 21.459 1.00 52.19 214 CYS A O 1
ATOM 1744 N N . GLY A 1 215 ? 4.499 2.792 22.314 1.00 57.00 215 GLY A N 1
ATOM 1745 C CA . GLY A 1 215 ? 3.810 3.122 23.558 1.00 57.00 215 GLY A CA 1
ATOM 1746 C C . GLY A 1 215 ? 4.553 4.207 24.341 1.00 57.00 215 GLY A C 1
ATOM 1747 O O . GLY A 1 215 ? 5.761 4.106 24.563 1.00 57.00 215 GLY A O 1
ATOM 1748 N N . LYS A 1 216 ? 3.815 5.245 24.731 1.00 35.28 216 LYS A N 1
ATOM 1749 C CA . LYS A 1 216 ? 4.114 6.040 25.921 1.00 35.28 216 LYS A CA 1
ATOM 1750 C C . LYS A 1 216 ? 3.251 5.524 27.058 1.00 35.28 216 LYS A C 1
ATOM 1752 O O . LYS A 1 216 ? 2.097 5.144 26.756 1.00 35.28 216 LYS A O 1
#

Sequence (216 aa):
GEETKTLSTNRREQWIARIGRKDWTPSQYSKVCSDHFVTGKSSALFDVSHPDWSSSLLLKPEKPKEATPENCTDSMKRTQQRAIKKKGQLINETLLDLHNLLSDQNKQDENNESQRYPFILLVKLENPKVLLDHPVDAAVTRKDEVQPEVTVENIRTELQRLTTENIELKTKLNDFKYSPELFEGKEEKVRYLTGLPGFITLMKVFKLLEPFNCGK

Mean predicted aligned error: 21.12 Å